Protein AF-A0A7S2GXU6-F1 (afdb_monomer_lite)

Organism: NCBI:txid156173

InterPro domains:
  IPR005502 ADP-ribosylation/Crystallin J1 [PF03747] (105-302)
  IPR036705 ADP-ribosylation/Crystallin J1 superfamily [G3DSA:1.10.4080.10] (95-322)
  IPR036705 ADP-ribosylation/Crystallin J1 superfamily [SSF101478] (98-308)
  IPR050792 ADP-ribosylglycohydrolase-like [PTHR16222] (98-314)

Secondary structure (DSSP, 8-state):
-HHHHHHHHHHHHHHTTS-----S----HHHHHHHHHHHH-SSS-HHHHHHHHHHHHHHHSPPPPHHHHHHHHHHHHH--PPPPPPPPTTS-SS-HHHHHHHHHHHHHHHHHHHHHHTTTTT--HHHHHHHH-TT----SS-S----STTGGGS-TT---HHHHHHHHHHHHHHHTTT---HHHHHHHHHHHHHH--GGGT--S-TT--HHHHHHHTSTTTTTSHHHHHHHHHHHTTT----TTTHHHHGGGGSTTTT-HHHHHHHHHHHHHTT---HHHHHHHHHHHHHHHHHHHT-S--HHHHHHHHHHHHHHHHHHHHH-

pLDDT: mean 87.41, std 15.28, range [26.02, 98.62]

Structure (mmCIF, N/CA/C/O backbone):
data_AF-A0A7S2GXU6-F1
#
_entry.id   AF-A0A7S2GXU6-F1
#
loop_
_atom_site.group_PDB
_atom_site.id
_atom_site.type_symbol
_atom_site.label_atom_id
_atom_site.label_alt_id
_atom_site.label_comp_id
_atom_site.label_asym_id
_atom_site.label_entity_id
_atom_site.label_seq_id
_atom_site.pdbx_PDB_ins_code
_atom_site.Cartn_x
_atom_site.Cartn_y
_atom_site.Cartn_z
_atom_site.occupancy
_atom_site.B_iso_or_equiv
_atom_site.auth_seq_id
_atom_site.auth_comp_id
_atom_site.auth_asym_id
_atom_site.auth_atom_id
_atom_site.pdbx_PDB_model_num
ATOM 1 N N . ARG A 1 1 ? -2.423 -8.823 -23.897 1.00 35.75 1 ARG A N 1
ATOM 2 C CA . ARG A 1 1 ? -1.185 -8.300 -23.258 1.00 35.75 1 ARG A CA 1
ATOM 3 C C . ARG A 1 1 ? -0.533 -7.177 -24.082 1.00 35.75 1 ARG A C 1
ATOM 5 O O . ARG A 1 1 ? -0.135 -6.184 -23.494 1.00 35.75 1 ARG A O 1
ATOM 12 N N . SER A 1 2 ? -0.528 -7.246 -25.417 1.00 33.78 2 SER A N 1
ATOM 13 C CA . SER A 1 2 ? -0.009 -6.195 -26.322 1.00 33.78 2 SER A CA 1
ATOM 14 C C . SER A 1 2 ? -0.857 -4.907 -26.359 1.00 33.78 2 SER A C 1
ATOM 16 O O . SER A 1 2 ? -0.309 -3.812 -26.397 1.00 33.78 2 SER A O 1
ATOM 18 N N . ALA A 1 3 ? -2.188 -5.016 -26.252 1.00 26.02 3 ALA A N 1
ATOM 19 C CA . ALA A 1 3 ? -3.099 -3.861 -26.260 1.00 26.02 3 ALA A CA 1
ATOM 20 C C . ALA A 1 3 ? -3.033 -2.997 -24.981 1.00 26.02 3 ALA A C 1
ATOM 22 O O . ALA A 1 3 ? -3.175 -1.782 -25.047 1.00 26.02 3 ALA A O 1
ATOM 23 N N . ALA A 1 4 ? -2.752 -3.602 -23.820 1.00 33.19 4 ALA A N 1
ATOM 24 C CA . ALA A 1 4 ? -2.585 -2.871 -22.559 1.00 33.19 4 ALA A CA 1
ATOM 25 C C . ALA A 1 4 ? -1.292 -2.034 -22.543 1.00 33.19 4 ALA A C 1
ATOM 27 O O . ALA A 1 4 ? -1.294 -0.916 -22.040 1.00 33.19 4 ALA A O 1
ATOM 28 N N . ARG A 1 5 ? -0.217 -2.543 -23.169 1.00 39.47 5 ARG A N 1
ATOM 29 C CA . ARG A 1 5 ? 1.036 -1.798 -23.385 1.00 39.47 5 ARG A CA 1
ATOM 30 C C . ARG A 1 5 ? 0.843 -0.616 -24.341 1.00 39.47 5 ARG A C 1
ATOM 32 O O . ARG A 1 5 ? 1.393 0.446 -24.092 1.00 39.47 5 ARG A O 1
ATOM 39 N N . LEU A 1 6 ? 0.018 -0.780 -25.379 1.00 35.81 6 LEU A N 1
ATOM 40 C CA . LEU A 1 6 ? -0.356 0.298 -26.304 1.00 35.81 6 LEU A CA 1
ATOM 41 C C . LEU A 1 6 ? -1.230 1.372 -25.642 1.00 35.81 6 LEU A C 1
ATOM 43 O O . LEU A 1 6 ? -1.026 2.546 -25.910 1.00 35.81 6 LEU A O 1
ATOM 47 N N . LEU A 1 7 ? -2.155 1.000 -24.751 1.00 38.12 7 LEU A N 1
ATOM 48 C CA . LEU A 1 7 ? -2.979 1.954 -23.993 1.00 38.12 7 LEU A CA 1
ATOM 49 C C . LEU A 1 7 ? -2.177 2.724 -22.934 1.00 38.12 7 LEU A C 1
ATOM 51 O O . LEU A 1 7 ? -2.421 3.910 -22.731 1.00 38.12 7 LEU A O 1
ATOM 55 N N . PHE A 1 8 ? -1.211 2.070 -22.284 1.00 45.72 8 PHE A N 1
ATOM 56 C CA . PHE A 1 8 ? -0.273 2.728 -21.373 1.00 45.72 8 PHE A CA 1
ATOM 57 C C . PHE A 1 8 ? 0.649 3.692 -22.132 1.00 45.72 8 PHE A C 1
ATOM 59 O O . PHE A 1 8 ? 0.732 4.863 -21.778 1.00 45.72 8 PHE A O 1
ATOM 66 N N . ALA A 1 9 ? 1.231 3.248 -23.253 1.00 43.59 9 ALA A N 1
ATOM 67 C CA . ALA A 1 9 ? 2.003 4.112 -24.143 1.00 43.59 9 ALA A CA 1
ATOM 68 C C . ALA A 1 9 ? 1.163 5.276 -24.701 1.00 43.59 9 ALA A C 1
ATOM 70 O O . ALA A 1 9 ? 1.651 6.396 -24.765 1.00 43.59 9 ALA A O 1
ATOM 71 N N . ALA A 1 10 ? -0.110 5.055 -25.050 1.00 41.75 10 ALA A N 1
ATOM 72 C CA . ALA A 1 10 ? -1.004 6.106 -25.537 1.00 41.75 10 ALA A CA 1
ATOM 73 C C . ALA A 1 10 ? -1.330 7.158 -24.462 1.00 41.75 10 ALA A C 1
ATOM 75 O O . ALA A 1 10 ? -1.369 8.343 -24.785 1.00 41.75 10 ALA A O 1
ATOM 76 N N . ARG A 1 11 ? -1.505 6.754 -23.193 1.00 49.78 11 ARG A N 1
ATOM 77 C CA . ARG A 1 11 ? -1.667 7.693 -22.066 1.00 49.78 11 ARG A CA 1
ATOM 78 C C . ARG A 1 11 ? -0.399 8.506 -21.804 1.00 49.78 11 ARG A C 1
ATOM 80 O O . ARG A 1 11 ? -0.493 9.721 -21.677 1.00 49.78 11 ARG A O 1
ATOM 87 N N . LEU A 1 12 ? 0.771 7.866 -21.819 1.00 48.75 12 LEU A N 1
ATOM 88 C CA . LEU A 1 12 ? 2.059 8.552 -21.650 1.00 48.75 12 LEU A CA 1
ATOM 89 C C . LEU A 1 12 ? 2.346 9.537 -22.800 1.00 48.75 12 LEU A C 1
ATOM 91 O O . LEU A 1 12 ? 2.867 10.627 -22.581 1.00 48.75 12 LEU A O 1
ATOM 95 N N . LEU A 1 13 ? 1.949 9.194 -24.032 1.00 49.09 13 LEU A N 1
ATOM 96 C CA . LEU A 1 13 ? 2.054 10.078 -25.201 1.00 49.09 13 LEU A CA 1
ATOM 97 C C . LEU A 1 13 ? 1.047 11.245 -25.176 1.00 49.09 13 LEU A C 1
ATOM 99 O O . LEU A 1 13 ? 1.316 12.278 -25.792 1.00 49.09 13 LEU A O 1
ATOM 103 N N . GLN A 1 14 ? -0.101 11.093 -24.505 1.00 45.06 14 GLN A N 1
ATOM 104 C CA . GLN A 1 14 ? -1.061 12.182 -24.288 1.00 45.06 14 GLN A CA 1
ATOM 105 C C . GLN A 1 14 ? -0.567 13.162 -23.217 1.00 45.06 14 GLN A C 1
ATOM 107 O O . GLN A 1 14 ? -0.571 14.361 -23.476 1.00 45.06 14 GLN A O 1
ATOM 112 N N . GLN A 1 15 ? -0.051 12.672 -22.085 1.00 47.06 15 GLN A N 1
ATOM 113 C CA . GLN A 1 15 ? 0.522 13.521 -21.028 1.00 47.06 15 GLN A CA 1
ATOM 114 C C . GLN A 1 15 ? 1.735 14.333 -21.522 1.00 47.06 15 GLN A C 1
ATOM 116 O O . GLN A 1 15 ? 1.873 15.511 -21.203 1.00 47.06 15 GLN A O 1
ATOM 121 N N . GLY A 1 16 ? 2.572 13.760 -22.397 1.00 42.47 16 GLY A N 1
ATOM 122 C CA . GLY A 1 16 ? 3.717 14.466 -22.985 1.00 42.47 16 GLY A CA 1
ATOM 123 C C . GLY A 1 16 ? 3.376 15.610 -23.958 1.00 42.47 16 GLY A C 1
ATOM 124 O O . GLY A 1 16 ? 4.256 16.412 -24.265 1.00 42.47 16 GLY A O 1
ATOM 125 N N . HIS A 1 17 ? 2.137 15.714 -24.458 1.00 45.03 17 HIS A N 1
ATOM 126 C CA . HIS A 1 17 ? 1.733 16.804 -25.362 1.00 45.03 17 HIS A CA 1
ATOM 127 C C . HIS A 1 17 ? 1.304 18.086 -24.633 1.00 45.03 17 HIS A C 1
ATOM 129 O O . HIS A 1 17 ? 1.338 19.152 -25.246 1.00 45.03 17 HIS A O 1
ATOM 135 N N . GLU A 1 18 ? 0.924 18.018 -23.353 1.00 44.28 18 GLU A N 1
ATOM 136 C CA . GLU A 1 18 ? 0.398 19.178 -22.612 1.00 44.28 18 GLU A CA 1
ATOM 137 C C . GLU A 1 18 ? 1.503 20.069 -22.001 1.00 44.28 18 GLU A C 1
ATOM 139 O O . GLU A 1 18 ? 1.246 21.212 -21.632 1.00 44.28 18 GLU A O 1
ATOM 144 N N . MET A 1 19 ? 2.760 19.609 -21.987 1.00 46.12 19 MET A N 1
ATOM 145 C CA . MET A 1 19 ? 3.901 20.279 -21.339 1.00 46.12 19 MET A CA 1
ATOM 146 C C . MET A 1 19 ? 4.952 20.764 -22.360 1.00 46.12 19 MET A C 1
ATOM 148 O O . MET A 1 19 ? 6.072 20.253 -22.431 1.00 46.12 19 MET A O 1
ATOM 152 N N . GLY A 1 20 ? 4.601 21.748 -23.196 1.00 37.28 20 GLY A N 1
ATOM 153 C CA . GLY A 1 20 ? 5.463 22.247 -24.281 1.00 37.28 20 GLY A CA 1
ATOM 154 C C . GLY A 1 20 ? 5.874 23.720 -24.165 1.00 37.28 20 GLY A C 1
ATOM 155 O O . GLY A 1 20 ? 5.247 24.576 -24.781 1.00 37.28 20 GLY A O 1
ATOM 156 N N . GLY A 1 21 ? 6.970 24.008 -23.452 1.00 32.91 21 GLY A N 1
ATOM 157 C CA . GLY A 1 21 ? 7.731 25.266 -23.527 1.00 32.91 21 GLY A CA 1
ATOM 158 C C . GLY A 1 21 ? 9.129 25.028 -24.120 1.00 32.91 21 GLY A C 1
ATOM 159 O O . GLY A 1 21 ? 9.809 24.077 -23.751 1.00 32.91 21 GLY A O 1
ATOM 160 N N . SER A 1 22 ? 9.543 25.864 -25.075 1.00 42.84 22 SER A N 1
ATOM 161 C CA . SER A 1 22 ? 10.700 25.676 -25.966 1.00 42.84 22 SER A CA 1
ATOM 162 C C . SER A 1 22 ? 12.086 25.699 -25.292 1.00 42.84 22 SER A C 1
ATOM 164 O O . SER A 1 22 ? 12.432 26.691 -24.652 1.00 42.84 22 SER A O 1
ATOM 166 N N . GLY A 1 23 ? 12.939 24.704 -25.583 1.00 37.12 23 GLY A N 1
ATOM 167 C CA . GLY A 1 23 ? 14.402 24.797 -25.420 1.00 37.12 23 GLY A CA 1
ATOM 168 C C . GLY A 1 23 ? 15.110 23.468 -25.102 1.00 37.12 23 GLY A C 1
ATOM 169 O O . GLY A 1 23 ? 14.783 22.811 -24.124 1.00 37.12 23 GLY A O 1
ATOM 170 N N . SER A 1 24 ? 16.144 23.121 -25.887 1.00 42.59 24 SER A N 1
ATOM 171 C CA . SER A 1 24 ? 16.891 21.836 -25.926 1.00 42.59 24 SER A CA 1
ATOM 172 C C . SER A 1 24 ? 16.130 20.692 -26.619 1.00 42.59 24 SER A C 1
ATOM 174 O O . SER A 1 24 ? 14.907 20.724 -26.674 1.00 42.59 24 SER A O 1
ATOM 176 N N . ARG A 1 25 ? 16.827 19.729 -27.253 1.00 49.84 25 ARG A N 1
ATOM 177 C CA . ARG A 1 25 ? 16.201 18.591 -27.968 1.00 49.84 25 ARG A CA 1
ATOM 178 C C . ARG A 1 25 ? 15.387 17.758 -26.968 1.00 49.84 25 ARG A C 1
ATOM 180 O O . ARG A 1 25 ? 15.913 16.822 -26.376 1.00 49.84 25 ARG A O 1
ATOM 187 N N . GLN A 1 26 ? 14.136 18.158 -26.770 1.00 64.56 26 GLN A N 1
ATOM 188 C CA . GLN A 1 26 ? 13.191 17.579 -25.829 1.00 64.56 26 GLN A CA 1
ATOM 189 C C . GLN A 1 26 ? 13.049 16.092 -26.137 1.00 64.56 26 GLN A C 1
ATOM 191 O O . GLN A 1 26 ? 12.885 15.719 -27.302 1.00 64.56 26 GLN A O 1
ATOM 196 N N . TYR A 1 27 ? 13.146 15.265 -25.098 1.00 84.19 27 TYR A N 1
ATOM 197 C CA . TYR A 1 27 ? 12.880 13.836 -25.171 1.00 84.19 27 TYR A CA 1
ATOM 198 C C . TYR A 1 27 ? 11.430 13.629 -25.621 1.00 84.19 27 TYR A C 1
ATOM 200 O O . TYR A 1 27 ? 10.495 13.714 -24.833 1.00 84.19 27 TYR A O 1
ATOM 208 N N . GLY A 1 28 ? 11.251 13.513 -26.936 1.00 88.44 28 GLY A N 1
ATOM 209 C CA . GLY A 1 28 ? 9.952 13.681 -27.577 1.00 88.44 28 GLY A CA 1
ATOM 210 C C . GLY A 1 28 ? 9.217 12.359 -27.807 1.00 88.44 28 GLY A C 1
ATOM 211 O O . GLY A 1 28 ? 9.820 11.286 -27.714 1.00 88.44 28 GLY A O 1
ATOM 212 N N . PRO A 1 29 ? 7.942 12.408 -28.239 1.00 89.94 29 PRO A N 1
ATOM 213 C CA . PRO A 1 29 ? 7.078 11.235 -28.432 1.00 89.94 29 PRO A CA 1
ATOM 214 C C . PRO A 1 29 ? 7.707 10.071 -29.218 1.00 89.94 29 PRO A C 1
ATOM 216 O O . PRO A 1 29 ? 7.508 8.900 -28.888 1.00 89.94 29 PRO A O 1
ATOM 219 N N . LYS A 1 30 ? 8.510 10.376 -30.249 1.00 91.38 30 LYS A N 1
ATOM 220 C CA . LYS A 1 30 ? 9.218 9.363 -31.054 1.00 91.38 30 LYS A CA 1
ATOM 221 C C . LYS A 1 30 ? 10.328 8.655 -30.274 1.00 91.38 30 LYS A C 1
ATOM 223 O O . LYS A 1 30 ? 10.477 7.446 -30.417 1.00 91.38 30 LYS A O 1
ATOM 228 N N . GLN A 1 31 ? 11.097 9.392 -29.471 1.00 92.75 31 GLN A N 1
ATOM 229 C CA . GLN A 1 31 ? 12.176 8.827 -28.654 1.00 92.75 31 GLN A CA 1
ATOM 230 C C . GLN A 1 31 ? 11.606 7.997 -27.506 1.00 92.75 31 GLN A C 1
ATOM 232 O O . GLN A 1 31 ? 12.067 6.882 -27.297 1.00 92.75 31 GLN A O 1
ATOM 237 N N . ILE A 1 32 ? 10.545 8.488 -26.857 1.00 92.69 32 ILE A N 1
ATOM 238 C CA . ILE A 1 32 ? 9.787 7.740 -25.844 1.00 92.69 32 ILE A CA 1
ATOM 239 C C . ILE A 1 32 ? 9.297 6.413 -26.430 1.00 92.69 32 ILE A C 1
ATOM 241 O O . ILE A 1 32 ? 9.545 5.351 -25.869 1.00 92.69 32 ILE A O 1
ATOM 245 N N . SER A 1 33 ? 8.651 6.453 -27.599 1.00 92.12 33 SER A N 1
ATOM 246 C CA . SER A 1 33 ? 8.131 5.244 -28.252 1.00 92.12 33 SER A CA 1
ATOM 247 C C . SER A 1 33 ? 9.235 4.243 -28.606 1.00 92.12 33 SER A C 1
ATOM 249 O O . SER A 1 33 ? 9.056 3.041 -28.414 1.00 92.12 33 SER A O 1
ATOM 251 N N . ALA A 1 34 ? 10.377 4.725 -29.106 1.00 92.00 34 ALA A N 1
ATOM 252 C CA . ALA A 1 34 ? 11.526 3.880 -29.420 1.00 92.00 34 ALA A CA 1
ATOM 253 C C . ALA A 1 34 ? 12.115 3.233 -28.157 1.00 92.00 34 ALA A C 1
ATOM 255 O O . ALA A 1 34 ? 12.340 2.025 -28.132 1.00 92.00 34 ALA A O 1
ATOM 256 N N . ASP A 1 35 ? 12.302 4.008 -27.090 1.00 94.44 35 ASP A N 1
ATOM 257 C CA . ASP A 1 35 ? 12.850 3.509 -25.830 1.00 94.44 35 ASP A CA 1
ATOM 258 C C . ASP A 1 35 ? 11.916 2.496 -25.161 1.00 94.44 35 ASP A C 1
ATOM 260 O O . ASP A 1 35 ? 12.373 1.444 -24.711 1.00 94.44 35 ASP A O 1
ATOM 264 N N . LEU A 1 36 ? 10.603 2.751 -25.175 1.00 93.12 36 LEU A N 1
ATOM 265 C CA . LEU A 1 36 ? 9.590 1.802 -24.707 1.00 93.12 36 LEU A CA 1
ATOM 266 C C . LEU A 1 36 ? 9.638 0.490 -25.498 1.00 93.12 36 LEU A C 1
ATOM 268 O O . LEU A 1 36 ? 9.520 -0.591 -24.913 1.00 93.12 36 LEU A O 1
ATOM 272 N N . TRP A 1 37 ? 9.827 0.569 -26.819 1.00 90.88 37 TRP A N 1
ATOM 273 C CA . TRP A 1 37 ? 9.976 -0.612 -27.666 1.00 90.88 37 TRP A CA 1
ATOM 274 C C . TRP A 1 37 ? 11.241 -1.400 -27.311 1.00 90.88 37 TRP A C 1
ATOM 276 O O . TRP A 1 37 ? 11.151 -2.603 -27.067 1.00 90.88 37 TRP A O 1
ATOM 286 N N . HIS A 1 38 ? 12.397 -0.736 -27.201 1.00 90.25 38 HIS A N 1
ATOM 287 C CA . HIS A 1 38 ? 13.663 -1.387 -26.845 1.00 90.25 38 HIS A CA 1
ATOM 288 C C . HIS A 1 38 ? 13.596 -2.077 -25.482 1.00 90.25 38 HIS A C 1
ATOM 290 O O . HIS A 1 38 ? 14.045 -3.218 -25.340 1.00 90.25 38 HIS A O 1
ATOM 296 N N . LEU A 1 39 ? 12.997 -1.408 -24.497 1.00 92.50 39 LEU A N 1
ATOM 297 C CA . LEU A 1 39 ? 12.849 -1.917 -23.141 1.00 92.50 39 LEU A CA 1
ATOM 298 C C . LEU A 1 39 ? 11.891 -3.120 -23.083 1.00 92.50 39 LEU A C 1
ATOM 300 O O . LEU A 1 39 ? 12.179 -4.127 -22.425 1.00 92.50 39 LEU A O 1
ATOM 304 N N . GLY A 1 40 ? 10.774 -3.036 -23.815 1.00 89.38 40 GLY A N 1
ATOM 305 C CA . GLY A 1 40 ? 9.724 -4.055 -23.865 1.00 89.38 40 GLY A CA 1
ATOM 306 C C . GLY A 1 40 ? 10.007 -5.255 -24.778 1.00 89.38 40 GLY A C 1
ATOM 307 O O . GLY A 1 40 ? 9.336 -6.282 -24.623 1.00 89.38 40 GLY A O 1
ATOM 308 N N . ASN A 1 41 ? 10.967 -5.148 -25.702 1.00 88.44 41 ASN A N 1
ATOM 309 C CA . ASN A 1 41 ? 11.370 -6.227 -26.603 1.00 88.44 41 ASN A CA 1
ATOM 310 C C . ASN A 1 41 ? 12.250 -7.253 -25.866 1.00 88.44 41 ASN A C 1
ATOM 312 O O . ASN A 1 41 ? 13.274 -6.903 -25.278 1.00 88.44 41 ASN A O 1
ATOM 316 N N . SER A 1 42 ? 11.857 -8.528 -25.874 1.00 82.81 42 SER A N 1
ATOM 317 C CA . SER A 1 42 ? 12.616 -9.620 -25.247 1.00 82.81 42 SER A CA 1
ATOM 318 C C . SER A 1 42 ? 13.918 -9.957 -25.973 1.00 82.81 42 SER A C 1
ATOM 320 O O . SER A 1 42 ? 14.809 -10.515 -25.345 1.00 82.81 42 SER A O 1
ATOM 322 N N . GLU A 1 43 ? 14.032 -9.623 -27.259 1.00 86.00 43 GLU A N 1
ATOM 323 C CA . GLU A 1 43 ? 15.217 -9.918 -28.076 1.00 86.00 43 GLU A CA 1
ATOM 324 C C . GLU A 1 43 ? 16.357 -8.910 -27.864 1.00 86.00 43 GLU A C 1
ATOM 326 O O . GLU A 1 43 ? 17.513 -9.233 -28.125 1.00 86.00 43 GLU A O 1
ATOM 331 N N . SER A 1 44 ? 16.059 -7.705 -27.363 1.00 85.75 44 SER A N 1
ATOM 332 C CA . SER A 1 44 ? 17.084 -6.692 -27.087 1.00 85.75 44 SER A CA 1
ATOM 333 C C . SER A 1 44 ? 18.018 -7.151 -25.952 1.00 85.75 44 SER A C 1
ATOM 335 O O . SER A 1 44 ? 17.520 -7.482 -24.865 1.00 85.75 44 SER A O 1
ATOM 337 N N . PRO A 1 45 ? 19.352 -7.102 -26.127 1.00 87.50 45 PRO A N 1
ATOM 338 C CA . PRO A 1 45 ? 20.310 -7.392 -25.062 1.00 87.50 45 PRO A CA 1
ATOM 339 C C . PRO A 1 45 ? 20.106 -6.502 -23.828 1.00 87.50 45 PRO A C 1
ATOM 341 O O . PRO A 1 45 ? 19.815 -5.313 -23.948 1.00 87.50 45 PRO A O 1
ATOM 344 N N . MET A 1 46 ? 20.321 -7.041 -22.620 1.00 86.62 46 MET A N 1
ATOM 345 C CA . MET A 1 46 ? 20.109 -6.290 -21.368 1.00 86.62 46 MET A CA 1
ATOM 346 C C . MET A 1 46 ? 20.950 -5.004 -21.293 1.00 86.62 46 MET A C 1
ATOM 348 O O . MET A 1 46 ? 20.460 -3.981 -20.825 1.00 86.62 46 MET A O 1
ATOM 352 N N . MET A 1 47 ? 22.188 -5.031 -21.801 1.00 85.31 47 MET A N 1
ATOM 353 C CA . MET A 1 47 ? 23.066 -3.851 -21.820 1.00 85.31 47 MET A CA 1
ATOM 354 C C . MET A 1 47 ? 22.498 -2.707 -22.671 1.00 85.31 47 MET A C 1
ATOM 356 O O . MET A 1 47 ? 22.707 -1.541 -22.346 1.00 85.31 47 MET A O 1
ATOM 360 N N . GLU A 1 48 ? 21.737 -3.024 -23.721 1.00 89.56 48 GLU A N 1
ATOM 361 C CA . GLU A 1 48 ? 21.102 -2.027 -24.589 1.00 89.56 48 GLU A CA 1
ATOM 362 C C . GLU A 1 48 ? 19.836 -1.426 -23.964 1.00 89.56 48 GLU A C 1
ATOM 364 O O . GLU A 1 48 ? 19.382 -0.367 -24.394 1.00 89.56 48 GLU A O 1
ATOM 369 N N . LYS A 1 49 ? 19.278 -2.060 -22.923 1.00 93.44 49 LYS A N 1
ATOM 370 C CA . LYS A 1 49 ? 18.071 -1.587 -22.228 1.00 93.44 49 LYS A CA 1
ATOM 371 C C . LYS A 1 49 ? 18.350 -0.534 -21.165 1.00 93.44 49 LYS A C 1
ATOM 373 O O . LYS A 1 49 ? 17.456 0.253 -20.866 1.00 93.44 49 LYS A O 1
ATOM 378 N N . THR A 1 50 ? 19.563 -0.487 -20.617 1.00 92.88 50 THR A N 1
ATOM 379 C CA . THR A 1 50 ? 19.925 0.425 -19.520 1.00 92.88 50 THR A CA 1
ATOM 380 C C . THR A 1 50 ? 19.733 1.891 -19.899 1.00 92.88 50 THR A C 1
ATOM 382 O O . THR A 1 50 ? 19.125 2.652 -19.157 1.00 92.88 50 THR A O 1
ATOM 385 N N . VAL A 1 51 ? 20.210 2.300 -21.076 1.00 93.25 51 VAL A N 1
ATOM 386 C CA . VAL A 1 51 ? 20.132 3.706 -21.494 1.00 93.25 51 VAL A CA 1
ATOM 387 C C . VAL A 1 51 ? 18.679 4.151 -21.770 1.00 93.25 51 VAL A C 1
ATOM 389 O O . VAL A 1 51 ? 18.286 5.191 -21.240 1.00 93.25 51 VAL A O 1
ATOM 392 N N . PRO A 1 52 ? 17.854 3.403 -22.536 1.00 94.62 52 PRO A N 1
ATOM 393 C CA . PRO A 1 52 ? 16.415 3.658 -22.642 1.00 94.62 52 PRO A CA 1
ATOM 394 C C . PRO A 1 52 ? 15.703 3.719 -21.289 1.00 94.62 52 PRO A C 1
ATOM 396 O O . PRO A 1 52 ? 14.903 4.620 -21.058 1.00 94.62 52 PRO A O 1
ATOM 399 N N . PHE A 1 53 ? 16.017 2.789 -20.385 1.00 95.19 53 PHE A N 1
ATOM 400 C CA . PHE A 1 53 ? 15.425 2.718 -19.053 1.00 95.19 53 PHE A CA 1
ATOM 401 C C . PHE A 1 53 ? 15.675 3.988 -18.236 1.00 95.19 53 PHE A C 1
ATOM 403 O O . PHE A 1 53 ? 14.719 4.582 -17.746 1.00 95.19 53 PHE A O 1
ATOM 410 N N . GLU A 1 54 ? 16.922 4.453 -18.148 1.00 92.94 54 GLU A N 1
ATOM 411 C CA . GLU A 1 54 ? 17.232 5.670 -17.387 1.00 92.94 54 GLU A CA 1
ATOM 412 C C . GLU A 1 54 ? 16.631 6.932 -18.020 1.00 92.94 54 GLU A C 1
ATOM 414 O O . GLU A 1 54 ? 16.186 7.826 -17.303 1.00 92.94 54 GLU A O 1
ATOM 419 N N . ARG A 1 55 ? 16.543 7.006 -19.358 1.00 93.50 55 ARG A N 1
ATOM 420 C CA . ARG A 1 55 ? 15.859 8.126 -20.029 1.00 93.50 55 ARG A CA 1
ATOM 421 C C . ARG A 1 55 ? 14.364 8.154 -19.734 1.00 93.50 55 ARG A C 1
ATOM 423 O O . ARG A 1 55 ? 13.835 9.219 -19.434 1.00 93.50 55 ARG A O 1
ATOM 430 N N . LEU A 1 56 ? 13.698 7.001 -19.810 1.00 93.25 56 LEU A N 1
ATOM 431 C CA . LEU A 1 56 ? 12.270 6.888 -19.511 1.00 93.25 56 LEU A CA 1
ATOM 432 C C . LEU A 1 56 ? 11.990 7.241 -18.047 1.00 93.25 56 LEU A C 1
ATOM 434 O O . LEU A 1 56 ? 11.077 8.017 -17.786 1.00 93.25 56 LEU A O 1
ATOM 438 N N . ARG A 1 57 ? 12.813 6.758 -17.110 1.00 91.44 57 ARG A N 1
ATOM 439 C CA . ARG A 1 57 ? 12.707 7.113 -15.685 1.00 91.44 57 ARG A CA 1
ATOM 440 C C . ARG A 1 57 ? 12.886 8.600 -15.444 1.00 91.44 57 ARG A C 1
ATOM 442 O O . ARG A 1 57 ? 12.059 9.208 -14.785 1.00 91.44 57 ARG A O 1
ATOM 449 N N . ALA A 1 58 ? 13.928 9.203 -16.014 1.00 89.25 58 ALA A N 1
ATOM 450 C CA . ALA A 1 58 ? 14.160 10.639 -15.880 1.00 89.25 58 ALA A CA 1
ATOM 451 C C . ALA A 1 58 ? 13.035 11.485 -16.501 1.00 89.25 58 ALA A C 1
ATOM 453 O O . ALA A 1 58 ? 12.850 12.637 -16.116 1.00 89.25 58 ALA A O 1
ATOM 454 N N . HIS A 1 59 ? 12.309 10.933 -17.477 1.00 89.19 59 HIS A N 1
ATOM 455 C CA . HIS A 1 59 ? 11.185 11.604 -18.114 1.00 89.19 59 HIS A CA 1
ATOM 456 C C . HIS A 1 59 ? 9.879 11.481 -17.322 1.00 89.19 59 HIS A C 1
ATOM 458 O O . HIS A 1 59 ? 9.177 12.478 -17.189 1.00 89.19 59 HIS A O 1
ATOM 464 N N . PHE A 1 60 ? 9.547 10.286 -16.825 1.00 87.56 60 PHE A N 1
ATOM 465 C CA . PHE A 1 60 ? 8.267 10.028 -16.156 1.00 87.56 60 PHE A CA 1
ATOM 466 C C . PHE A 1 60 ? 8.306 10.243 -14.645 1.00 87.56 60 PHE A C 1
ATOM 468 O O . PHE A 1 60 ? 7.287 10.596 -14.065 1.00 87.56 60 PHE A O 1
ATOM 475 N N . CYS A 1 61 ? 9.460 10.063 -14.007 1.00 89.12 61 CYS A N 1
ATOM 476 C CA . CYS A 1 61 ? 9.592 10.209 -12.567 1.00 89.12 61 CYS A CA 1
ATOM 477 C C . CYS A 1 61 ? 10.221 11.565 -12.241 1.00 89.12 61 CYS A C 1
ATOM 479 O O . CYS A 1 61 ? 11.442 11.751 -12.319 1.00 89.12 61 CYS A O 1
ATOM 481 N N . ARG A 1 62 ? 9.386 12.532 -11.860 1.00 86.19 62 ARG A N 1
ATOM 482 C CA . ARG A 1 62 ? 9.859 13.854 -11.451 1.00 86.19 62 ARG A CA 1
ATOM 483 C C . ARG A 1 62 ? 10.504 13.777 -10.069 1.00 86.19 62 ARG A C 1
ATOM 485 O O . ARG A 1 62 ? 9.914 13.296 -9.113 1.00 86.19 62 ARG A O 1
ATOM 492 N N . GLN A 1 63 ? 11.704 14.338 -9.940 1.00 86.56 63 GLN A N 1
ATOM 493 C CA . GLN A 1 63 ? 12.336 14.536 -8.638 1.00 86.56 63 GLN A CA 1
ATOM 494 C C . GLN A 1 63 ? 12.026 15.924 -8.095 1.00 86.56 63 GLN A C 1
ATOM 496 O O . GLN A 1 63 ? 12.339 16.930 -8.732 1.00 86.56 63 GLN A O 1
ATOM 501 N N . LEU A 1 64 ? 11.470 15.972 -6.887 1.00 89.62 64 LEU A N 1
ATOM 502 C CA . LEU A 1 64 ? 11.323 17.221 -6.151 1.00 89.62 64 LEU A CA 1
ATOM 503 C C . LEU A 1 64 ? 12.690 17.800 -5.768 1.00 89.62 64 LEU A C 1
ATOM 505 O O . LEU A 1 64 ? 13.579 17.097 -5.272 1.00 89.62 64 LEU A O 1
ATOM 509 N N . THR A 1 65 ? 12.823 19.110 -5.926 1.00 93.31 65 THR A N 1
ATOM 510 C CA . THR A 1 65 ? 13.924 19.900 -5.375 1.00 93.31 65 THR A CA 1
ATOM 511 C C . THR A 1 65 ? 13.892 19.894 -3.844 1.00 93.31 65 THR A C 1
ATOM 513 O O . THR A 1 65 ? 12.874 19.607 -3.213 1.00 93.31 65 THR A O 1
ATOM 516 N N . VAL A 1 66 ? 15.012 20.254 -3.210 1.00 94.25 66 VAL A N 1
ATOM 517 C CA . VAL A 1 66 ? 15.090 20.365 -1.740 1.00 94.25 66 VAL A CA 1
ATOM 518 C C . VAL A 1 66 ? 14.049 21.350 -1.193 1.00 94.25 66 VAL A C 1
ATOM 520 O O . VAL A 1 66 ? 13.411 21.055 -0.187 1.00 94.25 66 VAL A O 1
ATOM 523 N N . ALA A 1 67 ? 13.840 22.480 -1.875 1.00 95.81 67 ALA A N 1
ATOM 524 C CA . ALA A 1 67 ? 12.862 23.488 -1.472 1.00 95.81 67 ALA A CA 1
ATOM 525 C C . ALA A 1 67 ? 11.419 22.968 -1.564 1.00 95.81 67 ALA A C 1
ATOM 527 O O . ALA A 1 67 ? 10.636 23.182 -0.643 1.00 95.81 67 ALA A O 1
ATOM 528 N N . GLU A 1 68 ? 11.075 22.240 -2.632 1.00 94.81 68 GLU A N 1
ATOM 529 C CA . GLU A 1 68 ? 9.752 21.615 -2.774 1.00 94.81 68 GLU A CA 1
ATOM 530 C C . GLU A 1 68 ? 9.509 20.569 -1.681 1.00 94.81 68 GLU A C 1
ATOM 532 O O . GLU A 1 68 ? 8.450 20.577 -1.060 1.00 94.81 68 GLU A O 1
ATOM 537 N N . LYS A 1 69 ? 10.508 19.730 -1.369 1.00 92.94 69 LYS A N 1
ATOM 538 C CA . LYS A 1 69 ? 10.416 18.761 -0.262 1.00 92.94 69 LYS A CA 1
ATOM 539 C C . LYS A 1 69 ? 10.193 19.449 1.086 1.00 92.94 69 LYS A C 1
ATOM 541 O O . LYS A 1 69 ? 9.352 19.012 1.863 1.00 92.94 69 LYS A O 1
ATOM 546 N N . GLN A 1 70 ? 10.923 20.528 1.367 1.00 94.38 70 GLN A N 1
ATOM 547 C CA . GLN A 1 70 ? 10.761 21.299 2.605 1.00 94.38 70 GLN A CA 1
ATOM 548 C C . GLN A 1 70 ? 9.379 21.953 2.699 1.00 94.38 70 GLN A C 1
ATOM 550 O O . GLN A 1 70 ? 8.755 21.909 3.757 1.00 94.38 70 GLN A O 1
ATOM 555 N N . ALA A 1 71 ? 8.890 22.527 1.597 1.00 94.44 71 ALA A N 1
ATOM 556 C CA . ALA A 1 71 ? 7.557 23.115 1.535 1.00 94.44 71 ALA A CA 1
ATOM 557 C C . ALA A 1 71 ? 6.463 22.060 1.750 1.00 94.44 71 ALA A C 1
ATOM 559 O O . ALA A 1 71 ? 5.509 22.316 2.481 1.00 94.44 71 ALA A O 1
ATOM 560 N N . LEU A 1 72 ? 6.628 20.867 1.171 1.00 93.06 72 LEU A N 1
ATOM 561 C CA . LEU A 1 72 ? 5.705 19.755 1.363 1.00 93.06 72 LEU A CA 1
ATOM 562 C C . LEU A 1 72 ? 5.657 19.296 2.822 1.00 93.06 72 LEU A C 1
ATOM 564 O O . LEU A 1 72 ? 4.571 19.195 3.385 1.00 93.06 72 LEU A O 1
ATOM 568 N N . VAL A 1 73 ? 6.814 19.063 3.450 1.00 91.50 73 VAL A N 1
ATOM 569 C CA . VAL A 1 73 ? 6.875 18.680 4.871 1.00 91.50 73 VAL A CA 1
ATOM 570 C C . VAL A 1 73 ? 6.184 19.734 5.734 1.00 91.50 73 VAL A C 1
ATOM 572 O O . VAL A 1 73 ? 5.330 19.390 6.542 1.00 91.50 73 VAL A O 1
ATOM 575 N N . ALA A 1 74 ? 6.459 21.020 5.498 1.00 92.44 74 ALA A N 1
ATOM 576 C CA . ALA A 1 74 ? 5.800 22.101 6.224 1.00 92.44 74 ALA A CA 1
ATOM 577 C C . ALA A 1 74 ? 4.274 22.130 6.003 1.00 92.44 74 ALA A C 1
ATOM 579 O O . ALA A 1 74 ? 3.527 22.431 6.932 1.00 92.44 74 ALA A O 1
ATOM 580 N N . ALA A 1 75 ? 3.795 21.814 4.795 1.00 91.69 75 ALA A N 1
ATOM 581 C CA . ALA A 1 75 ? 2.366 21.733 4.496 1.00 91.69 75 ALA A CA 1
ATOM 582 C C . ALA A 1 75 ? 1.691 20.543 5.203 1.00 91.69 75 ALA A C 1
ATOM 584 O O . ALA A 1 75 ? 0.597 20.690 5.753 1.00 91.69 75 ALA A O 1
ATOM 585 N N . VAL A 1 76 ? 2.356 19.384 5.244 1.00 87.75 76 VAL A N 1
ATOM 586 C CA . VAL A 1 76 ? 1.890 18.210 5.995 1.00 87.75 76 VAL A CA 1
ATOM 587 C C . VAL A 1 76 ? 1.868 18.511 7.495 1.00 87.75 76 VAL A C 1
ATOM 589 O O . VAL A 1 76 ? 0.844 18.285 8.131 1.00 87.75 76 VAL A O 1
ATOM 592 N N . ASP A 1 77 ? 2.922 19.116 8.045 1.00 87.56 77 ASP A N 1
ATOM 593 C CA . ASP A 1 77 ? 2.997 19.509 9.461 1.00 87.56 77 ASP A CA 1
ATOM 594 C C . ASP A 1 77 ? 1.939 20.558 9.842 1.00 87.56 77 ASP A C 1
ATOM 596 O O . ASP A 1 77 ? 1.450 20.592 10.973 1.00 87.56 77 ASP A O 1
ATOM 600 N N . ALA A 1 78 ? 1.555 21.421 8.896 1.00 88.81 78 ALA A N 1
ATOM 601 C CA . ALA A 1 78 ? 0.475 22.386 9.081 1.00 88.81 78 ALA A CA 1
ATOM 602 C C . ALA A 1 78 ? -0.923 21.741 9.038 1.00 88.81 78 ALA A C 1
ATOM 604 O O . ALA A 1 78 ? -1.898 22.371 9.467 1.00 88.81 78 ALA A O 1
ATOM 605 N N . THR A 1 79 ? -1.039 20.505 8.541 1.00 85.19 79 THR A N 1
ATOM 606 C CA . THR A 1 79 ? -2.308 19.778 8.496 1.00 85.19 79 THR A CA 1
ATOM 607 C C . THR A 1 79 ? -2.726 19.407 9.911 1.00 85.19 79 THR A C 1
ATOM 609 O O . THR A 1 79 ? -2.073 18.634 10.609 1.00 85.19 79 THR A O 1
ATOM 612 N N . ARG A 1 80 ? -3.848 19.974 10.358 1.00 74.75 80 ARG A N 1
ATOM 613 C CA . ARG A 1 80 ? -4.392 19.692 11.685 1.00 74.75 80 ARG A CA 1
ATOM 614 C C . ARG A 1 80 ? -5.322 18.494 11.617 1.00 74.75 80 ARG A C 1
ATOM 616 O O . ARG A 1 80 ? -6.431 18.608 11.103 1.00 74.75 80 ARG A O 1
ATOM 623 N N . TYR A 1 81 ? -4.891 17.387 12.204 1.00 77.81 81 TYR A N 1
ATOM 624 C CA . TYR A 1 81 ? -5.796 16.318 12.603 1.00 77.81 81 TYR A CA 1
ATOM 625 C C . TYR A 1 81 ? -6.240 16.547 14.042 1.00 77.81 81 TYR A C 1
ATOM 627 O O . TYR A 1 81 ? -5.467 17.002 14.889 1.00 77.81 81 TYR A O 1
ATOM 635 N N . GLU A 1 82 ? -7.507 16.260 14.314 1.00 79.00 82 GLU A N 1
ATOM 636 C CA . GLU A 1 82 ? -7.998 16.238 15.683 1.00 79.00 82 GLU A CA 1
ATOM 637 C C . GLU A 1 82 ? -7.286 15.115 16.439 1.00 79.00 82 GLU A C 1
ATOM 639 O O . GLU A 1 82 ? -7.232 13.976 15.970 1.00 79.00 82 GLU A O 1
ATOM 644 N N . LEU A 1 83 ? -6.710 15.441 17.597 1.00 81.31 83 LEU A N 1
ATOM 645 C CA . LEU A 1 83 ? -6.075 14.435 18.437 1.00 81.31 83 LEU A CA 1
ATOM 646 C C . LEU A 1 83 ? -7.141 13.467 18.939 1.00 81.31 83 LEU A C 1
ATOM 648 O O . LEU A 1 83 ? -8.122 13.874 19.563 1.00 81.31 83 LEU A O 1
ATOM 652 N N . TRP A 1 84 ? -6.935 12.183 18.669 1.00 84.81 84 TRP A N 1
ATOM 653 C CA . TRP A 1 84 ? -7.808 11.142 19.186 1.00 84.81 84 TRP A CA 1
ATOM 654 C C . TRP A 1 84 ? -7.654 11.030 20.703 1.00 84.81 84 TRP A C 1
ATOM 656 O O . TRP A 1 84 ? -6.565 11.285 21.235 1.00 84.81 84 TRP A O 1
ATOM 666 N N . PRO A 1 85 ? -8.725 10.651 21.420 1.00 84.12 85 PRO A N 1
ATOM 667 C CA . PRO A 1 85 ? -8.605 10.350 22.835 1.00 84.12 85 PRO A CA 1
ATOM 668 C C . PRO A 1 85 ? -7.559 9.244 23.048 1.00 84.12 85 PRO A C 1
ATOM 670 O O . PRO A 1 85 ? -7.403 8.366 22.193 1.00 84.12 85 PRO A O 1
ATOM 673 N N . PRO A 1 86 ? -6.836 9.263 24.181 1.00 85.00 86 PRO A N 1
ATOM 674 C CA . PRO A 1 86 ? -5.916 8.183 24.498 1.00 85.00 86 PRO A CA 1
ATOM 675 C C . PRO A 1 86 ? -6.676 6.848 24.602 1.00 85.00 86 PRO A C 1
ATOM 677 O O . PRO A 1 86 ? -7.865 6.847 24.942 1.00 85.00 86 PRO A O 1
ATOM 680 N N . PRO A 1 87 ? -6.001 5.708 24.366 1.00 89.25 87 PRO A N 1
ATOM 681 C CA . PRO A 1 87 ? -6.599 4.394 24.574 1.00 89.25 87 PRO A CA 1
ATOM 682 C C . PRO A 1 87 ? -7.159 4.246 26.001 1.00 89.25 87 PRO A C 1
ATOM 684 O O . PRO A 1 87 ? -6.603 4.830 26.939 1.00 89.25 87 PRO A O 1
ATOM 687 N N . PRO A 1 88 ? -8.234 3.459 26.202 1.00 92.75 88 PRO A N 1
ATOM 688 C CA . PRO A 1 88 ? -8.809 3.265 27.527 1.00 92.75 88 PRO A CA 1
ATOM 689 C C . PRO A 1 88 ? -7.801 2.614 28.495 1.00 92.75 88 PRO A C 1
ATOM 691 O O . PRO A 1 88 ? -6.888 1.905 28.060 1.00 92.75 88 PRO A O 1
ATOM 694 N N . PRO A 1 89 ? -7.954 2.803 29.820 1.00 92.00 89 PRO A N 1
ATOM 695 C CA . PRO A 1 89 ? -7.104 2.137 30.802 1.00 92.00 89 PRO A CA 1
ATOM 696 C C . PRO A 1 89 ? -7.058 0.618 30.582 1.00 92.00 89 PRO A C 1
ATOM 698 O O . PRO A 1 89 ? -8.095 -0.024 30.427 1.00 92.00 89 PRO A O 1
ATOM 701 N N . GLY A 1 90 ? -5.854 0.041 30.561 1.00 91.00 90 GLY A N 1
ATOM 702 C CA . GLY A 1 90 ? -5.651 -1.392 30.309 1.00 91.00 90 GLY A CA 1
ATOM 703 C C . GLY A 1 90 ? -5.721 -1.816 28.835 1.00 91.00 90 GLY A C 1
ATOM 704 O O . GLY A 1 90 ? -5.600 -3.005 28.551 1.00 91.00 90 GLY A O 1
ATOM 705 N N . ALA A 1 91 ? -5.874 -0.878 27.892 1.00 93.25 91 ALA A N 1
ATOM 706 C CA . ALA A 1 91 ? -5.808 -1.159 26.455 1.00 93.25 91 ALA A CA 1
ATOM 707 C C . ALA A 1 91 ? -4.457 -1.743 26.016 1.00 93.25 91 ALA A C 1
ATOM 709 O O . ALA A 1 91 ? -4.404 -2.553 25.092 1.00 93.25 91 ALA A O 1
ATOM 710 N N . THR A 1 92 ? -3.372 -1.312 26.660 1.00 93.69 92 THR A N 1
ATOM 711 C CA . THR A 1 92 ? -2.001 -1.694 26.323 1.00 93.69 92 THR A CA 1
ATOM 712 C C . THR A 1 92 ? -1.100 -1.677 27.552 1.00 93.69 92 THR A C 1
ATOM 714 O O . THR A 1 92 ? -1.309 -0.882 28.470 1.00 93.69 92 THR A O 1
ATOM 717 N N . SER A 1 93 ? -0.104 -2.562 27.567 1.00 93.25 93 SER A N 1
ATOM 718 C CA . SER A 1 93 ? 0.995 -2.574 28.545 1.00 93.25 93 SER A CA 1
ATOM 719 C C . SER A 1 93 ? 2.149 -1.634 28.162 1.00 93.25 93 SER A C 1
ATOM 721 O O . SER A 1 93 ? 3.087 -1.455 28.939 1.00 93.25 93 SER A O 1
ATOM 723 N N . LEU A 1 94 ? 2.106 -1.062 26.958 1.00 92.50 94 LEU A N 1
ATOM 724 C CA . LEU A 1 94 ? 3.176 -0.255 26.385 1.00 92.50 94 LEU A CA 1
ATOM 725 C C . LEU A 1 94 ? 3.093 1.198 26.842 1.00 92.50 94 LEU A C 1
ATOM 727 O O . LEU A 1 94 ? 2.009 1.754 27.029 1.00 92.50 94 LEU A O 1
ATOM 731 N N . SER A 1 95 ? 4.250 1.851 26.932 1.00 92.44 95 SER A N 1
ATOM 732 C CA . SER A 1 95 ? 4.291 3.307 27.041 1.00 92.44 95 SER A CA 1
ATOM 733 C C . SER A 1 95 ? 3.809 3.971 25.744 1.00 92.44 95 SER A C 1
ATOM 735 O O . SER A 1 95 ? 3.821 3.371 24.666 1.00 92.44 95 SER A O 1
ATOM 737 N N . ILE A 1 96 ? 3.430 5.249 25.825 1.00 89.88 96 ILE A N 1
ATOM 738 C CA . ILE A 1 96 ? 3.055 6.043 24.643 1.00 89.88 96 ILE A CA 1
ATOM 739 C C . ILE A 1 96 ? 4.198 6.115 23.620 1.00 89.88 96 ILE A C 1
ATOM 741 O O . ILE A 1 96 ? 3.943 6.025 22.418 1.00 89.88 96 ILE A O 1
ATOM 745 N N . ASP A 1 97 ? 5.450 6.206 24.074 1.00 93.50 97 ASP A N 1
ATOM 746 C CA . ASP A 1 97 ? 6.615 6.215 23.183 1.00 93.50 97 ASP A CA 1
ATOM 747 C C . ASP A 1 97 ? 6.765 4.879 22.446 1.00 93.50 97 ASP A C 1
ATOM 749 O O . ASP A 1 97 ? 6.993 4.866 21.239 1.00 93.50 97 ASP A O 1
ATOM 753 N N . GLN A 1 98 ? 6.560 3.753 23.138 1.00 94.50 98 GLN A N 1
ATOM 754 C CA . GLN A 1 98 ? 6.601 2.420 22.530 1.00 94.50 98 GLN A CA 1
ATOM 755 C C . GLN A 1 98 ? 5.457 2.200 21.532 1.00 94.50 98 GLN A C 1
ATOM 757 O O . GLN A 1 98 ? 5.679 1.620 20.470 1.00 94.50 98 GLN A O 1
ATOM 762 N N . LEU A 1 99 ? 4.241 2.666 21.837 1.00 93.06 99 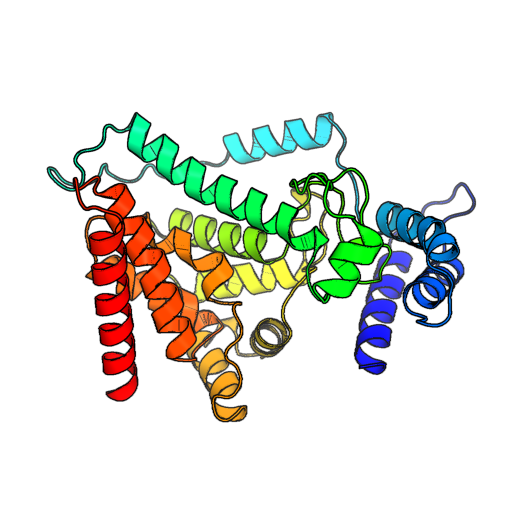LEU A N 1
ATOM 763 C CA . LEU A 1 99 ? 3.123 2.643 20.885 1.00 93.06 99 LEU A CA 1
ATOM 764 C C . LEU A 1 99 ? 3.446 3.463 19.639 1.00 93.06 99 LEU A C 1
ATOM 766 O O . LEU A 1 99 ? 3.271 2.987 18.520 1.00 93.06 99 LEU A O 1
ATOM 770 N N . THR A 1 100 ? 3.943 4.684 19.841 1.00 93.38 100 THR A N 1
ATOM 771 C CA . THR A 1 100 ? 4.309 5.595 18.753 1.00 93.38 100 THR A CA 1
ATOM 772 C C . THR A 1 100 ? 5.382 4.977 17.864 1.00 93.38 100 THR A C 1
ATOM 774 O O . THR A 1 100 ? 5.257 5.009 16.641 1.00 93.38 100 THR A O 1
ATOM 777 N N . ASP A 1 101 ? 6.407 4.377 18.467 1.00 96.38 101 ASP A N 1
ATOM 778 C CA . ASP A 1 101 ? 7.478 3.684 17.754 1.00 96.38 101 ASP A CA 1
ATOM 779 C C . ASP A 1 101 ? 6.950 2.497 16.934 1.00 96.38 101 ASP A C 1
ATOM 781 O O . ASP A 1 101 ? 7.258 2.388 15.749 1.00 96.38 101 ASP A O 1
ATOM 785 N N . ARG A 1 102 ? 6.056 1.670 17.494 1.00 95.88 102 ARG A N 1
ATOM 786 C CA . ARG A 1 102 ? 5.443 0.541 16.765 1.00 95.88 102 ARG A CA 1
ATOM 787 C C . ARG A 1 102 ? 4.549 0.983 15.611 1.00 95.88 102 ARG A C 1
ATOM 789 O O . ARG A 1 102 ? 4.607 0.382 14.543 1.00 95.88 102 ARG A O 1
ATOM 796 N N . ILE A 1 103 ? 3.747 2.031 15.795 1.00 96.19 103 ILE A N 1
ATOM 797 C CA . ILE A 1 103 ? 2.885 2.569 14.729 1.00 96.19 103 ILE A CA 1
ATOM 798 C C . ILE A 1 103 ? 3.741 3.168 13.607 1.00 96.19 103 ILE A C 1
ATOM 800 O O . ILE A 1 103 ? 3.474 2.922 12.431 1.00 96.19 103 ILE A O 1
ATOM 804 N N . ARG A 1 104 ? 4.814 3.895 13.947 1.00 97.19 104 ARG A N 1
ATOM 805 C CA . ARG A 1 104 ? 5.802 4.354 12.959 1.00 97.19 104 ARG A CA 1
ATOM 806 C C . ARG A 1 104 ? 6.455 3.172 12.250 1.00 97.19 104 ARG A C 1
ATOM 808 O O . ARG A 1 104 ? 6.544 3.184 11.029 1.00 97.19 104 ARG A O 1
ATOM 815 N N . GLY A 1 105 ? 6.852 2.145 12.997 1.00 97.75 105 GLY A N 1
ATOM 816 C CA . GLY A 1 105 ? 7.420 0.911 12.464 1.00 97.75 105 GLY A CA 1
ATOM 817 C C . GLY A 1 105 ? 6.493 0.205 11.475 1.00 97.75 105 GLY A C 1
ATOM 818 O O . GLY A 1 105 ? 6.971 -0.271 10.454 1.00 97.75 105 GLY A O 1
ATOM 819 N N . LEU A 1 106 ? 5.178 0.199 11.715 1.00 97.56 106 LEU A N 1
ATOM 820 C CA . LEU A 1 106 ? 4.188 -0.303 10.760 1.00 97.56 106 LEU A CA 1
ATOM 821 C C . LEU A 1 106 ? 4.192 0.518 9.464 1.00 97.56 106 LEU A C 1
ATOM 823 O O . LEU A 1 106 ? 4.373 -0.046 8.393 1.00 97.56 106 LEU A O 1
ATOM 827 N N . VAL A 1 107 ? 4.031 1.842 9.556 1.00 98.00 107 VAL A N 1
ATOM 828 C CA . VAL A 1 107 ? 3.922 2.713 8.371 1.00 98.00 107 VAL A CA 1
ATOM 829 C C . VAL A 1 107 ? 5.218 2.712 7.556 1.00 98.00 107 VAL A C 1
ATOM 831 O O . VAL A 1 107 ? 5.199 2.441 6.357 1.00 98.00 107 VAL A O 1
ATOM 834 N N . PHE A 1 108 ? 6.359 2.967 8.201 1.00 97.56 108 PHE A N 1
ATOM 835 C CA . PHE A 1 108 ? 7.654 2.972 7.523 1.00 97.56 108 PHE A CA 1
ATOM 836 C C . PHE A 1 108 ? 8.078 1.567 7.102 1.00 97.56 108 PHE A C 1
ATOM 838 O O . PHE A 1 108 ? 8.627 1.407 6.021 1.00 97.56 108 PHE A O 1
ATOM 845 N N . GLY A 1 109 ? 7.818 0.540 7.912 1.00 97.38 109 GLY A N 1
ATOM 846 C CA . GLY A 1 109 ? 8.143 -0.845 7.574 1.00 97.38 109 GLY A CA 1
ATOM 847 C C . GLY A 1 109 ? 7.400 -1.327 6.331 1.00 97.38 109 GLY A C 1
ATOM 848 O O . GLY A 1 109 ? 8.027 -1.928 5.460 1.00 97.38 109 GLY A O 1
ATOM 849 N N . SER A 1 110 ? 6.109 -0.998 6.205 1.00 97.00 110 SER A N 1
ATOM 850 C CA . SER A 1 110 ? 5.332 -1.245 4.986 1.00 97.00 110 SER A CA 1
ATOM 851 C C . SER A 1 110 ? 5.957 -0.555 3.772 1.00 97.00 110 SER A C 1
ATOM 853 O O . SER A 1 110 ? 6.244 -1.230 2.788 1.00 97.00 110 SER A O 1
ATOM 855 N N . ALA A 1 111 ? 6.269 0.742 3.871 1.00 97.56 111 ALA A N 1
ATOM 856 C CA . ALA A 1 111 ? 6.859 1.502 2.766 1.00 97.56 111 ALA A CA 1
ATOM 857 C C . ALA A 1 111 ? 8.260 1.015 2.358 1.00 97.56 111 ALA A C 1
ATOM 859 O O . ALA A 1 111 ? 8.583 0.910 1.177 1.00 97.56 111 ALA A O 1
ATOM 860 N N . LEU A 1 112 ? 9.104 0.678 3.336 1.00 97.44 112 LEU A N 1
ATOM 861 C CA . LEU A 1 112 ? 10.445 0.143 3.093 1.00 97.44 112 LEU A CA 1
ATOM 862 C C . LEU A 1 112 ? 10.383 -1.249 2.455 1.00 97.44 112 LEU A C 1
ATOM 864 O O . LEU A 1 112 ? 11.202 -1.559 1.587 1.00 97.44 112 LEU A O 1
ATOM 868 N N . GLY A 1 113 ? 9.435 -2.085 2.887 1.00 96.44 113 GLY A N 1
ATOM 869 C CA . GLY A 1 113 ? 9.192 -3.408 2.320 1.00 96.44 113 GLY A CA 1
ATOM 870 C C . GLY A 1 113 ? 8.728 -3.332 0.868 1.00 96.44 113 GLY A C 1
ATOM 871 O O . GLY A 1 113 ? 9.307 -4.007 0.021 1.00 96.44 113 GLY A O 1
ATOM 872 N N . ASP A 1 114 ? 7.758 -2.464 0.587 1.00 97.69 114 ASP A N 1
ATOM 873 C CA . ASP A 1 114 ? 7.254 -2.154 -0.754 1.00 97.69 114 ASP A CA 1
ATOM 874 C C . ASP A 1 114 ? 8.387 -1.681 -1.688 1.00 97.69 114 ASP A C 1
ATOM 876 O O . ASP A 1 114 ? 8.732 -2.359 -2.662 1.00 97.69 114 ASP A O 1
ATOM 880 N N . ALA A 1 115 ? 9.094 -0.613 -1.303 1.00 96.62 115 ALA A N 1
ATOM 881 C CA . ALA A 1 115 ? 10.213 -0.066 -2.074 1.00 96.62 115 ALA A CA 1
ATOM 882 C C . ALA A 1 115 ? 11.333 -1.095 -2.328 1.00 96.62 115 ALA A C 1
ATOM 884 O O . ALA A 1 115 ? 11.927 -1.148 -3.408 1.00 96.62 115 ALA A O 1
ATOM 885 N N . THR A 1 116 ? 11.624 -1.956 -1.346 1.00 96.19 116 THR A N 1
ATOM 886 C CA . THR A 1 116 ? 12.609 -3.039 -1.509 1.00 96.19 116 THR A CA 1
ATOM 887 C C . THR A 1 116 ? 12.087 -4.140 -2.441 1.00 96.19 116 THR A C 1
ATOM 889 O O . THR A 1 116 ? 12.834 -4.662 -3.276 1.00 96.19 116 THR A O 1
ATOM 892 N N . GLY A 1 117 ? 10.807 -4.498 -2.318 1.00 95.56 117 GLY A N 1
ATOM 893 C CA . GLY A 1 117 ? 10.139 -5.555 -3.078 1.00 95.56 117 GLY A CA 1
ATOM 894 C C . GLY A 1 117 ? 10.049 -5.266 -4.576 1.00 95.56 117 GLY A C 1
ATOM 895 O O . GLY A 1 117 ? 10.209 -6.190 -5.385 1.00 95.56 117 GLY A O 1
ATOM 896 N N . LEU A 1 118 ? 9.932 -3.988 -4.957 1.00 95.38 118 LEU A N 1
ATOM 897 C CA . LEU A 1 118 ? 9.918 -3.532 -6.351 1.00 95.38 118 LEU A CA 1
ATOM 898 C C . LEU A 1 118 ? 11.107 -4.075 -7.165 1.00 95.38 118 LEU A C 1
ATOM 900 O O . LEU A 1 118 ? 10.987 -4.385 -8.356 1.00 95.38 118 LEU A O 1
ATOM 904 N N . ALA A 1 119 ? 12.263 -4.279 -6.522 1.00 95.12 119 ALA A N 1
ATOM 905 C CA . ALA A 1 119 ? 13.438 -4.843 -7.176 1.00 95.12 119 ALA A CA 1
ATOM 906 C C . ALA A 1 119 ? 13.182 -6.224 -7.791 1.00 95.12 119 ALA A C 1
ATOM 908 O O . ALA A 1 119 ? 13.735 -6.533 -8.845 1.00 95.12 119 ALA A O 1
ATOM 909 N N . THR A 1 120 ? 12.278 -7.027 -7.227 1.00 95.25 120 THR A N 1
ATOM 910 C CA . THR A 1 120 ? 12.079 -8.436 -7.614 1.00 95.25 120 THR A CA 1
ATOM 911 C C . THR A 1 120 ? 10.684 -8.763 -8.150 1.00 95.25 120 THR A C 1
ATOM 913 O O . THR A 1 120 ? 10.491 -9.836 -8.719 1.00 95.25 120 THR A O 1
ATOM 916 N N . GLU A 1 121 ? 9.738 -7.824 -8.095 1.00 95.06 121 GLU A N 1
ATOM 917 C CA . GLU A 1 121 ? 8.376 -8.007 -8.607 1.00 95.06 121 GLU A CA 1
ATOM 918 C C . GLU A 1 121 ? 8.322 -8.503 -10.072 1.00 95.06 121 GLU A C 1
ATOM 920 O O . GLU A 1 121 ? 9.025 -8.004 -10.959 1.00 95.06 121 GLU A O 1
ATOM 925 N N . PHE A 1 122 ? 7.481 -9.510 -10.329 1.00 93.88 122 PHE A N 1
ATOM 926 C CA . PHE A 1 122 ? 7.323 -10.205 -11.618 1.00 93.88 122 PHE A CA 1
ATOM 927 C C . PHE A 1 122 ? 8.560 -10.939 -12.157 1.00 93.88 122 PHE A C 1
ATOM 929 O O . PHE A 1 122 ? 8.526 -11.427 -13.290 1.00 93.88 122 PHE A O 1
ATOM 936 N N . LEU A 1 123 ? 9.638 -11.055 -11.378 1.00 94.62 123 LEU A N 1
ATOM 937 C CA . LEU A 1 123 ? 10.810 -11.841 -11.753 1.00 94.62 123 LEU A CA 1
ATOM 938 C C . LEU A 1 123 ? 10.731 -13.238 -11.147 1.00 94.62 123 LEU A C 1
ATOM 940 O O . LEU A 1 123 ? 10.291 -13.428 -10.013 1.00 94.62 123 LEU A O 1
ATOM 944 N N . ARG A 1 124 ? 11.190 -14.238 -11.901 1.00 95.75 124 ARG A N 1
ATOM 945 C CA . ARG A 1 124 ? 11.428 -15.564 -11.330 1.00 95.75 124 ARG A CA 1
ATOM 946 C C . ARG A 1 124 ? 12.701 -15.503 -10.502 1.00 95.75 124 ARG A C 1
ATOM 948 O O . ARG A 1 124 ? 13.608 -14.735 -10.816 1.00 95.75 124 ARG A O 1
ATOM 955 N N . ARG A 1 125 ? 12.809 -16.379 -9.505 1.00 94.94 125 ARG A N 1
ATOM 956 C CA . ARG A 1 125 ? 14.014 -16.495 -8.675 1.00 94.94 125 ARG A CA 1
ATOM 957 C C . ARG A 1 125 ? 15.295 -16.630 -9.509 1.00 94.94 125 ARG A C 1
ATOM 959 O O . ARG A 1 125 ? 16.250 -15.917 -9.257 1.00 94.94 125 ARG A O 1
ATOM 966 N N . GLU A 1 126 ? 15.269 -17.451 -10.557 1.00 95.94 126 GLU A N 1
ATOM 967 C CA . GLU A 1 126 ? 16.390 -17.614 -11.498 1.00 95.94 126 GLU A CA 1
ATOM 968 C C . GLU A 1 126 ? 16.810 -16.293 -12.165 1.00 95.94 126 GLU A C 1
ATOM 970 O O . GLU A 1 126 ? 17.998 -16.027 -12.325 1.00 95.94 126 GLU A O 1
ATOM 975 N N . ASP A 1 127 ? 15.838 -15.454 -12.542 1.00 93.88 127 ASP A N 1
ATOM 976 C CA . ASP A 1 127 ? 16.095 -14.168 -13.195 1.00 93.88 127 ASP A CA 1
ATOM 977 C C . ASP A 1 127 ? 16.654 -13.145 -12.188 1.00 93.88 127 ASP A C 1
ATOM 979 O O . ASP A 1 127 ? 17.499 -12.320 -12.543 1.00 93.88 127 ASP A O 1
ATOM 983 N N . VAL A 1 128 ? 16.201 -13.215 -10.928 1.00 95.81 128 VAL A N 1
ATOM 984 C CA . VAL A 1 128 ? 16.747 -12.427 -9.813 1.00 95.81 128 VAL A CA 1
ATOM 985 C C . VAL A 1 128 ? 18.200 -12.825 -9.560 1.00 95.81 128 VAL A C 1
ATOM 987 O O . VAL A 1 128 ? 19.074 -11.961 -9.595 1.00 95.81 128 VAL A O 1
ATOM 990 N N . ASP A 1 129 ? 18.471 -14.117 -9.387 1.00 95.12 129 ASP A N 1
ATOM 991 C CA . ASP A 1 129 ? 19.809 -14.642 -9.104 1.00 95.12 129 ASP A CA 1
ATOM 992 C C . ASP A 1 129 ? 20.789 -14.311 -10.243 1.00 95.12 129 ASP A C 1
ATOM 994 O O . ASP A 1 129 ? 21.909 -13.869 -9.990 1.00 95.12 129 ASP A O 1
ATOM 998 N N . ALA A 1 130 ? 20.357 -14.441 -11.503 1.00 94.56 130 ALA A N 1
ATOM 999 C CA . ALA A 1 130 ? 21.185 -14.132 -12.668 1.00 94.56 130 ALA A CA 1
ATOM 1000 C C . ALA A 1 130 ? 21.507 -12.634 -12.812 1.00 94.56 130 ALA A C 1
ATOM 1002 O O . ALA A 1 130 ? 22.604 -12.278 -13.245 1.00 94.56 130 ALA A O 1
ATOM 1003 N N . PHE A 1 131 ? 20.564 -11.742 -12.487 1.00 94.31 131 PHE A N 1
ATOM 1004 C CA . PHE A 1 131 ? 20.764 -10.300 -12.652 1.00 94.31 131 PHE A CA 1
ATOM 1005 C C . PHE A 1 131 ? 21.446 -9.653 -11.442 1.00 94.31 131 PHE A C 1
ATOM 1007 O O . PHE A 1 131 ? 22.366 -8.840 -11.597 1.00 94.31 131 PHE A O 1
ATOM 1014 N N . TYR A 1 132 ? 20.984 -9.974 -10.236 1.00 95.56 132 TYR A N 1
ATOM 1015 C CA . TYR A 1 132 ? 21.433 -9.347 -8.997 1.00 95.56 132 TYR A CA 1
ATOM 1016 C C . TYR A 1 132 ? 22.653 -10.058 -8.411 1.00 95.56 132 TYR A C 1
ATOM 1018 O O . TYR A 1 132 ? 23.601 -9.378 -8.017 1.00 95.56 132 TYR A O 1
ATOM 1026 N N . GLY A 1 133 ? 22.683 -11.391 -8.473 1.00 95.12 133 GLY A N 1
ATOM 1027 C CA . GLY A 1 133 ? 23.701 -12.216 -7.829 1.00 95.12 133 GLY A CA 1
ATOM 1028 C C . GLY A 1 133 ? 23.408 -12.464 -6.342 1.00 95.12 133 GLY A C 1
ATOM 1029 O O . GLY A 1 133 ? 22.605 -11.750 -5.739 1.00 95.12 133 GLY A O 1
ATOM 1030 N N . PRO A 1 134 ? 24.060 -13.470 -5.735 1.00 92.44 134 PRO A N 1
ATOM 1031 C CA . PRO A 1 134 ? 23.778 -13.905 -4.363 1.00 92.44 134 PRO A CA 1
ATOM 1032 C C . PRO A 1 134 ? 24.163 -12.870 -3.297 1.00 92.44 134 PRO A C 1
ATOM 1034 O O . PRO A 1 134 ? 23.540 -12.825 -2.242 1.00 92.44 134 PRO A O 1
ATOM 1037 N N . ASP A 1 135 ? 25.151 -12.020 -3.583 1.00 93.81 135 ASP A N 1
ATOM 1038 C CA . ASP A 1 135 ? 25.669 -11.014 -2.646 1.00 93.81 135 ASP A CA 1
ATOM 1039 C C . ASP A 1 135 ? 24.974 -9.649 -2.795 1.00 93.81 135 ASP A C 1
ATOM 1041 O O . ASP A 1 135 ? 25.448 -8.632 -2.282 1.00 93.81 135 ASP A O 1
ATOM 1045 N N . PHE A 1 136 ? 23.869 -9.588 -3.545 1.00 95.00 136 PHE A N 1
ATOM 1046 C CA . PHE A 1 136 ? 23.169 -8.333 -3.766 1.00 95.00 136 PHE A CA 1
ATOM 1047 C C . PHE A 1 136 ? 22.454 -7.857 -2.502 1.00 95.00 136 PHE A C 1
ATOM 1049 O O . PHE A 1 136 ? 21.575 -8.530 -1.964 1.00 95.00 136 PHE A O 1
ATOM 1056 N N . ALA A 1 137 ? 22.791 -6.647 -2.061 1.00 94.06 137 ALA A N 1
ATOM 1057 C CA . ALA A 1 137 ? 22.105 -5.990 -0.960 1.00 94.06 137 ALA A CA 1
ATOM 1058 C C . ALA A 1 137 ? 20.752 -5.438 -1.432 1.00 94.06 137 ALA A C 1
ATOM 1060 O O . ALA A 1 137 ? 20.678 -4.362 -2.029 1.00 94.06 137 ALA A O 1
ATOM 1061 N N . PHE A 1 138 ? 19.678 -6.176 -1.152 1.00 93.38 138 PHE A N 1
ATOM 1062 C CA . PHE A 1 138 ? 18.318 -5.679 -1.332 1.00 93.38 138 PHE A CA 1
ATOM 1063 C C . PHE A 1 138 ? 17.983 -4.661 -0.240 1.00 93.38 138 PHE A C 1
ATOM 1065 O O . PHE A 1 138 ? 18.068 -4.946 0.953 1.00 93.38 138 PHE A O 1
ATOM 1072 N N . CYS A 1 139 ? 17.620 -3.459 -0.670 1.00 94.56 139 CYS A N 1
ATOM 1073 C CA . CYS A 1 139 ? 17.205 -2.347 0.173 1.00 94.56 139 CYS A CA 1
ATOM 1074 C C . CYS A 1 139 ? 16.279 -1.422 -0.642 1.00 94.56 139 CYS A C 1
ATOM 1076 O O . CYS A 1 139 ? 16.186 -1.606 -1.859 1.00 94.56 139 CYS A O 1
ATOM 1078 N N . PRO A 1 140 ? 15.633 -0.416 -0.024 1.00 92.44 140 PRO A N 1
ATOM 1079 C CA . PRO A 1 140 ? 14.700 0.471 -0.726 1.00 92.44 140 PRO A CA 1
ATOM 1080 C C . PRO A 1 140 ? 15.322 1.195 -1.926 1.00 92.44 140 PRO A C 1
ATOM 1082 O O . PRO A 1 140 ? 14.680 1.375 -2.955 1.00 92.44 140 PRO A O 1
ATOM 1085 N N . ALA A 1 141 ? 16.597 1.586 -1.821 1.00 91.56 141 ALA A N 1
ATOM 1086 C CA . ALA A 1 141 ? 17.351 2.256 -2.879 1.00 91.56 141 ALA A CA 1
ATOM 1087 C C . ALA A 1 141 ? 18.523 1.372 -3.346 1.00 91.56 141 ALA A C 1
ATOM 1089 O O . ALA A 1 141 ? 19.678 1.635 -2.997 1.00 91.56 141 ALA A O 1
ATOM 1090 N N . PRO A 1 142 ? 18.245 0.295 -4.103 1.00 92.00 142 PRO A N 1
ATOM 1091 C CA . PRO A 1 142 ? 19.260 -0.680 -4.469 1.00 92.00 142 PRO A CA 1
ATOM 1092 C C . PRO A 1 142 ? 20.272 -0.092 -5.463 1.00 92.00 142 PRO A C 1
ATOM 1094 O O . PRO A 1 142 ? 19.939 0.759 -6.288 1.00 92.00 142 PRO A O 1
ATOM 1097 N N . ALA A 1 143 ? 21.511 -0.597 -5.439 1.00 91.00 143 ALA A N 1
ATOM 1098 C CA . ALA A 1 143 ? 22.614 -0.078 -6.263 1.00 91.00 143 ALA A CA 1
ATOM 1099 C C . ALA A 1 143 ? 22.384 -0.203 -7.783 1.00 91.00 143 ALA A C 1
ATOM 1101 O O . A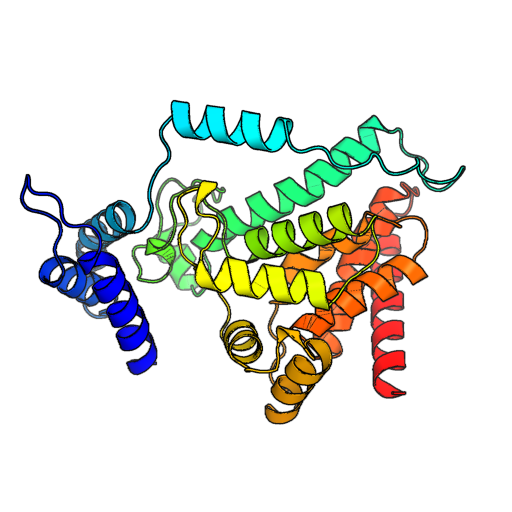LA A 1 143 ? 22.995 0.517 -8.571 1.00 91.00 143 ALA A O 1
ATOM 1102 N N . LYS A 1 144 ? 21.524 -1.134 -8.206 1.00 92.12 144 LYS A N 1
ATOM 1103 C CA . LYS A 1 144 ? 21.057 -1.268 -9.589 1.00 92.12 144 LYS A CA 1
ATOM 1104 C C . LYS A 1 144 ? 19.634 -1.806 -9.603 1.00 92.12 144 LYS A C 1
ATOM 1106 O O . LYS A 1 144 ? 19.249 -2.574 -8.724 1.00 92.12 144 LYS A O 1
ATOM 1111 N N . MET A 1 145 ? 18.887 -1.445 -10.638 1.00 93.94 145 MET A N 1
ATOM 1112 C CA . MET A 1 145 ? 17.533 -1.926 -10.882 1.00 93.94 145 MET A CA 1
ATOM 1113 C C . MET A 1 145 ? 17.483 -2.628 -12.235 1.00 93.94 145 MET A C 1
ATOM 1115 O O . MET A 1 145 ? 18.141 -2.187 -13.178 1.00 93.94 145 MET A O 1
ATOM 1119 N N . LYS A 1 146 ? 16.736 -3.731 -12.343 1.00 94.06 146 LYS A N 1
ATOM 1120 C CA . LYS A 1 146 ? 16.606 -4.440 -13.615 1.00 94.06 146 LYS A CA 1
ATOM 1121 C C . LYS A 1 146 ? 15.900 -3.546 -14.649 1.00 94.06 146 LYS A C 1
ATOM 1123 O O . LYS A 1 146 ? 14.769 -3.135 -14.392 1.00 94.06 146 LYS A O 1
ATOM 1128 N N . PRO A 1 147 ? 16.504 -3.292 -15.827 1.00 94.75 147 PRO A N 1
ATOM 1129 C CA . PRO A 1 147 ? 15.868 -2.498 -16.871 1.00 94.75 147 PRO A CA 1
ATOM 1130 C C . PRO A 1 147 ? 14.656 -3.226 -17.467 1.00 94.75 147 PRO A C 1
ATOM 1132 O O . PRO A 1 147 ? 14.794 -4.191 -18.226 1.00 94.75 147 PRO A O 1
ATOM 1135 N N . ASP A 1 148 ? 13.451 -2.781 -17.123 1.00 93.38 148 ASP A N 1
ATOM 1136 C CA . ASP A 1 148 ? 12.209 -3.211 -17.761 1.00 93.38 148 ASP A CA 1
ATOM 1137 C C . ASP A 1 148 ? 11.108 -2.150 -17.676 1.00 93.38 148 ASP A C 1
ATOM 1139 O O . ASP A 1 148 ? 11.228 -1.136 -16.993 1.00 93.38 148 ASP A O 1
ATOM 1143 N N . THR A 1 149 ? 10.025 -2.390 -18.415 1.00 91.62 149 THR A N 1
ATOM 1144 C CA . THR A 1 149 ? 8.890 -1.467 -18.511 1.00 91.62 149 THR A CA 1
ATOM 1145 C C . THR A 1 149 ? 8.099 -1.336 -17.213 1.00 91.62 149 THR A C 1
ATOM 1147 O O . THR A 1 149 ? 7.201 -0.509 -17.155 1.00 91.62 149 THR A O 1
ATOM 1150 N N . HIS A 1 150 ? 8.360 -2.188 -16.219 1.00 92.88 150 HIS A N 1
ATOM 1151 C CA . HIS A 1 150 ? 7.707 -2.105 -14.919 1.00 92.88 150 HIS A CA 1
ATOM 1152 C C . HIS A 1 150 ? 8.477 -1.135 -14.028 1.00 92.88 150 HIS A C 1
ATOM 1154 O O . HIS A 1 150 ? 8.001 -0.048 -13.731 1.00 92.88 150 HIS A O 1
ATOM 1160 N N . ARG A 1 151 ? 9.738 -1.456 -13.735 1.00 94.75 151 ARG A N 1
ATOM 1161 C CA . ARG A 1 151 ? 10.604 -0.682 -12.831 1.00 94.75 151 ARG A CA 1
ATOM 1162 C C . ARG A 1 151 ? 10.937 0.723 -13.335 1.00 94.75 151 ARG A C 1
ATOM 1164 O O . ARG A 1 151 ? 11.438 1.536 -12.568 1.00 94.75 151 ARG A O 1
ATOM 1171 N N . MET A 1 152 ? 10.686 1.020 -14.614 1.00 93.56 152 MET A N 1
ATOM 1172 C CA . MET A 1 152 ? 10.909 2.359 -15.169 1.00 93.56 152 MET A CA 1
ATOM 1173 C C . MET A 1 152 ? 9.916 3.408 -14.646 1.00 93.56 152 MET A C 1
ATOM 1175 O O . MET A 1 152 ? 10.107 4.586 -14.921 1.00 93.56 152 MET A O 1
ATOM 1179 N N . MET A 1 153 ? 8.835 2.984 -13.985 1.00 92.44 153 MET A N 1
ATOM 1180 C CA . MET A 1 153 ? 7.803 3.892 -13.477 1.00 92.44 153 MET A CA 1
ATOM 1181 C C . MET A 1 153 ? 8.188 4.547 -12.143 1.00 92.44 153 MET A C 1
ATOM 1183 O O . MET A 1 153 ? 7.509 5.473 -11.725 1.00 92.44 153 MET A O 1
ATOM 1187 N N . TRP A 1 154 ? 9.288 4.112 -11.516 1.00 92.69 154 TRP A N 1
ATOM 1188 C CA . TRP A 1 154 ? 9.694 4.548 -10.179 1.00 92.69 154 TRP A CA 1
ATOM 1189 C C . TRP A 1 154 ? 11.174 4.901 -10.088 1.00 92.69 154 TRP A C 1
ATOM 1191 O O . TRP A 1 154 ? 12.035 4.362 -10.803 1.00 92.69 154 TRP A O 1
ATOM 1201 N N . LEU A 1 155 ? 11.504 5.769 -9.137 1.00 90.06 155 LEU A N 1
ATOM 1202 C CA . LEU A 1 155 ? 12.889 6.043 -8.757 1.00 90.06 155 LEU A CA 1
ATOM 1203 C C . LEU A 1 155 ? 13.410 4.998 -7.763 1.00 90.06 155 LEU A C 1
ATOM 1205 O O . LEU A 1 155 ? 12.671 4.189 -7.217 1.00 90.06 155 LEU A O 1
ATOM 1209 N N . ALA A 1 156 ? 14.728 4.957 -7.563 1.00 87.00 156 ALA A N 1
ATOM 1210 C CA . ALA A 1 156 ? 15.286 4.126 -6.501 1.00 87.00 156 ALA A CA 1
ATOM 1211 C C . ALA A 1 156 ? 14.913 4.745 -5.146 1.00 87.00 156 ALA A C 1
ATOM 1213 O O . ALA A 1 156 ? 15.110 5.946 -4.958 1.00 87.00 156 ALA A O 1
ATOM 1214 N N . GLY A 1 157 ? 14.409 3.934 -4.216 1.00 88.62 157 GLY A N 1
ATOM 1215 C CA . GLY A 1 157 ? 13.885 4.402 -2.929 1.00 88.62 157 GLY A CA 1
ATOM 1216 C C . GLY A 1 157 ? 12.414 4.810 -2.953 1.00 88.62 157 GLY A C 1
ATOM 1217 O O . GLY A 1 157 ? 11.900 5.177 -1.902 1.00 88.62 157 GLY A O 1
ATOM 1218 N N . ASP A 1 158 ? 11.769 4.762 -4.116 1.00 92.12 158 ASP A N 1
ATOM 1219 C CA . ASP A 1 158 ? 10.347 5.054 -4.272 1.00 92.12 158 ASP A CA 1
ATOM 1220 C C . ASP A 1 158 ? 9.495 3.839 -3.882 1.00 92.12 158 ASP A C 1
ATOM 1222 O O . ASP A 1 158 ? 9.955 2.697 -3.995 1.00 92.12 158 ASP A O 1
ATOM 1226 N N . TRP A 1 159 ? 8.270 4.085 -3.430 1.00 94.38 159 TRP A N 1
ATOM 1227 C CA . TRP A 1 159 ? 7.289 3.043 -3.115 1.00 94.38 159 TRP A CA 1
ATOM 1228 C C . TRP A 1 159 ? 6.234 2.929 -4.225 1.00 94.38 159 TRP A C 1
ATOM 1230 O O . TRP A 1 159 ? 6.258 3.691 -5.190 1.00 94.38 159 TRP A O 1
ATOM 1240 N N . THR A 1 160 ? 5.336 1.949 -4.130 1.00 95.88 160 THR A N 1
ATOM 1241 C CA . THR A 1 160 ? 4.356 1.636 -5.180 1.00 95.88 160 THR A CA 1
ATOM 1242 C C . THR A 1 160 ? 2.915 1.830 -4.695 1.00 95.88 160 THR A C 1
ATOM 1244 O O . THR A 1 160 ? 2.661 2.513 -3.696 1.00 95.88 160 THR A O 1
ATOM 1247 N N . ASP A 1 161 ? 1.945 1.247 -5.410 1.00 96.62 161 ASP A N 1
ATOM 1248 C CA . ASP A 1 161 ? 0.532 1.368 -5.067 1.00 96.62 161 ASP A CA 1
ATOM 1249 C C . ASP A 1 161 ? 0.174 0.753 -3.707 1.00 96.62 161 ASP A C 1
ATOM 1251 O O . ASP A 1 161 ? -0.856 1.121 -3.133 1.00 96.62 161 ASP A O 1
ATOM 1255 N N . ASP A 1 162 ? 1.023 -0.127 -3.172 1.00 97.94 162 ASP A N 1
ATOM 1256 C CA . ASP A 1 162 ? 0.890 -0.698 -1.834 1.00 97.94 162 ASP A CA 1
ATOM 1257 C C . ASP A 1 162 ? 0.922 0.397 -0.756 1.00 97.94 162 ASP A C 1
ATOM 1259 O O . ASP A 1 162 ? -0.019 0.547 0.037 1.00 97.94 162 ASP A O 1
ATOM 1263 N N . THR A 1 163 ? 1.982 1.209 -0.755 1.00 98.06 163 THR A N 1
ATOM 1264 C CA . THR A 1 163 ? 2.147 2.306 0.208 1.00 98.06 163 THR A CA 1
ATOM 1265 C C . THR A 1 163 ? 1.177 3.441 -0.062 1.00 98.06 163 THR A C 1
ATOM 1267 O O . THR A 1 163 ? 0.609 3.994 0.885 1.00 98.06 163 THR A O 1
ATOM 1270 N N . ASP A 1 164 ? 0.918 3.755 -1.332 1.00 97.69 164 ASP A N 1
ATOM 1271 C CA . ASP A 1 164 ? -0.012 4.824 -1.665 1.00 97.69 164 ASP A CA 1
ATOM 1272 C C . ASP A 1 164 ? -1.404 4.543 -1.111 1.00 97.69 164 ASP A C 1
ATOM 1274 O O . ASP A 1 164 ? -1.994 5.368 -0.409 1.00 97.69 164 ASP A O 1
ATOM 1278 N N . GLN A 1 165 ? -1.925 3.340 -1.350 1.00 98.31 165 GLN A N 1
ATOM 1279 C CA . GLN A 1 165 ? -3.257 2.990 -0.883 1.00 98.31 165 GLN A CA 1
ATOM 1280 C C . GLN A 1 165 ? -3.310 2.819 0.643 1.00 98.31 165 GLN A C 1
ATOM 1282 O O . GLN A 1 165 ? -4.364 3.072 1.231 1.00 98.31 165 GLN A O 1
ATOM 1287 N N . LEU A 1 166 ? -2.199 2.469 1.306 1.00 98.56 166 LEU A N 1
ATOM 1288 C CA . LEU A 1 166 ? -2.090 2.524 2.770 1.00 98.56 166 LEU A CA 1
ATOM 1289 C C . LEU A 1 166 ? -2.223 3.965 3.283 1.00 98.56 166 LEU A C 1
ATOM 1291 O O . LEU A 1 166 ? -2.974 4.199 4.233 1.00 98.56 166 LEU A O 1
ATOM 1295 N N . ILE A 1 167 ? -1.554 4.936 2.647 1.00 97.50 167 ILE A N 1
ATOM 1296 C CA . ILE A 1 167 ? -1.665 6.365 2.989 1.00 97.50 167 ILE A CA 1
ATOM 1297 C C . ILE A 1 167 ? -3.112 6.842 2.825 1.00 97.50 167 ILE A C 1
ATOM 1299 O O . ILE A 1 167 ? -3.625 7.530 3.706 1.00 97.50 167 ILE A O 1
ATOM 1303 N N . LEU A 1 168 ? -3.807 6.440 1.756 1.00 98.12 168 LEU A N 1
ATOM 1304 C CA . LEU A 1 168 ? -5.216 6.801 1.552 1.00 98.12 168 LEU A CA 1
ATOM 1305 C C . LEU A 1 168 ? -6.128 6.244 2.657 1.00 98.12 168 LEU A C 1
ATOM 1307 O O . LEU A 1 168 ? -7.009 6.963 3.132 1.00 98.12 168 LEU A O 1
ATOM 1311 N N . ILE A 1 169 ? -5.907 4.997 3.097 1.00 98.62 169 ILE A N 1
ATOM 1312 C CA . ILE A 1 169 ? -6.636 4.411 4.236 1.00 98.62 169 ILE A CA 1
ATOM 1313 C C . ILE A 1 169 ? -6.328 5.193 5.514 1.00 98.62 169 ILE A C 1
ATOM 1315 O O . ILE A 1 169 ? -7.244 5.541 6.254 1.00 98.62 169 ILE A O 1
ATOM 1319 N N . LEU A 1 170 ? -5.055 5.503 5.772 1.00 96.75 170 LEU A N 1
ATOM 1320 C CA . LEU A 1 170 ? -4.647 6.270 6.948 1.00 96.75 170 LEU A CA 1
ATOM 1321 C C . LEU A 1 170 ? -5.313 7.652 6.974 1.00 96.75 170 LEU A C 1
ATOM 1323 O O . LEU A 1 170 ? -5.868 8.040 7.998 1.00 96.75 170 LEU A O 1
ATOM 1327 N N . GLN A 1 171 ? -5.305 8.376 5.854 1.00 95.06 171 GLN A N 1
ATOM 1328 C CA . GLN A 1 171 ? -5.964 9.676 5.739 1.00 95.06 171 GLN A CA 1
ATOM 1329 C C . GLN A 1 171 ? -7.483 9.578 5.936 1.00 95.06 171 GLN A C 1
ATOM 1331 O O . GLN A 1 171 ? -8.058 10.449 6.588 1.00 95.06 171 GLN A O 1
ATOM 1336 N N . SER A 1 172 ? -8.119 8.529 5.401 1.00 96.94 172 SER A N 1
ATOM 1337 C CA . SER A 1 172 ? -9.545 8.257 5.607 1.00 96.94 172 SER A CA 1
ATOM 1338 C C . SER A 1 172 ? -9.851 8.070 7.089 1.00 96.94 172 SER A C 1
ATOM 1340 O O . SER A 1 172 ? -10.624 8.833 7.659 1.00 96.94 172 SER A O 1
ATOM 1342 N N . LEU A 1 173 ? -9.132 7.164 7.758 1.00 95.94 173 LEU A N 1
ATOM 1343 C CA . LEU A 1 173 ? -9.304 6.900 9.186 1.00 95.94 173 LEU A CA 1
ATOM 1344 C C . LEU A 1 173 ? -9.048 8.150 10.035 1.00 95.94 173 LEU A C 1
ATOM 1346 O O . LEU A 1 173 ? -9.808 8.422 10.960 1.00 95.94 173 LEU A O 1
ATOM 1350 N N . LEU A 1 174 ? -8.011 8.935 9.725 1.00 93.44 174 LEU A N 1
ATOM 1351 C CA . LEU A 1 174 ? -7.736 10.210 10.396 1.00 93.44 174 LEU A CA 1
ATOM 1352 C C . LEU A 1 174 ? -8.894 11.206 10.243 1.00 93.44 174 LEU A C 1
ATOM 1354 O O . LEU A 1 174 ? -9.247 11.875 11.215 1.00 93.44 174 LEU A O 1
ATOM 1358 N N . HIS A 1 175 ? -9.502 11.279 9.056 1.00 92.12 175 HIS A N 1
ATOM 1359 C CA . HIS A 1 175 ? -10.657 12.133 8.781 1.00 92.12 175 HIS A CA 1
ATOM 1360 C C . HIS A 1 175 ? -11.912 11.688 9.549 1.00 92.12 175 HIS A C 1
ATOM 1362 O O . HIS A 1 175 ? -12.650 12.523 10.070 1.00 92.12 175 HIS A O 1
ATOM 1368 N N . THR A 1 176 ? -12.121 10.380 9.674 1.00 92.44 176 THR A N 1
ATOM 1369 C CA . THR A 1 176 ? -13.335 9.765 10.231 1.00 92.44 176 THR A CA 1
ATOM 1370 C C . THR A 1 176 ? -13.182 9.315 11.685 1.00 92.44 176 THR A C 1
ATOM 1372 O O . THR A 1 176 ? -14.010 8.563 12.203 1.00 92.44 176 THR A O 1
ATOM 1375 N N . ARG A 1 177 ? -12.129 9.774 12.376 1.00 90.75 177 ARG A N 1
ATOM 1376 C CA . ARG A 1 177 ? -11.837 9.448 13.786 1.00 90.75 177 ARG A CA 1
ATOM 1377 C C . ARG A 1 177 ? -11.735 7.941 14.054 1.00 90.75 177 ARG A C 1
ATOM 1379 O O . ARG A 1 177 ? -12.224 7.438 15.063 1.00 90.75 177 ARG A O 1
ATOM 1386 N N . GLY A 1 178 ? -11.095 7.221 13.138 1.00 91.94 178 GLY A N 1
ATOM 1387 C CA . GLY A 1 178 ? -10.809 5.796 13.272 1.00 91.94 178 GLY A CA 1
ATOM 1388 C C . GLY A 1 178 ? -11.962 4.872 12.887 1.00 91.94 178 GLY A C 1
ATOM 1389 O O . GLY A 1 178 ? -11.856 3.667 13.113 1.00 91.94 178 GLY A O 1
ATOM 1390 N N . VAL A 1 179 ? -13.045 5.411 12.321 1.00 92.81 179 VAL A N 1
ATOM 1391 C CA . VAL A 1 179 ? -14.199 4.643 11.836 1.00 92.81 179 VAL A CA 1
ATOM 1392 C C . VAL A 1 179 ? -14.061 4.422 10.332 1.00 92.81 179 VAL A C 1
ATOM 1394 O O . VAL A 1 179 ? -13.742 5.353 9.601 1.00 92.81 179 VAL A O 1
ATOM 1397 N N . ALA A 1 180 ? -14.281 3.205 9.842 1.00 97.06 180 ALA A N 1
ATOM 1398 C CA . ALA A 1 180 ? -14.282 2.975 8.399 1.00 97.06 180 ALA A CA 1
ATOM 1399 C C . ALA A 1 180 ? -15.402 3.774 7.713 1.00 97.06 180 ALA A C 1
ATOM 1401 O O . ALA A 1 180 ? -16.540 3.761 8.175 1.00 97.06 180 ALA A O 1
ATOM 1402 N N . ASP A 1 181 ? -15.064 4.429 6.605 1.00 97.81 181 ASP A N 1
ATOM 1403 C CA . ASP A 1 181 ? -16.016 5.053 5.689 1.00 97.81 181 ASP A CA 1
ATOM 1404 C C . ASP A 1 181 ? -15.674 4.588 4.272 1.00 97.81 181 ASP A C 1
ATOM 1406 O O . ASP A 1 181 ? -14.664 4.980 3.677 1.00 97.81 181 ASP A O 1
ATOM 1410 N N . GLU A 1 182 ? -16.494 3.679 3.748 1.00 98.31 182 GLU A N 1
ATOM 1411 C CA . GLU A 1 182 ? -16.284 3.068 2.440 1.00 98.31 182 GLU A CA 1
ATOM 1412 C C . GLU A 1 182 ? -16.358 4.088 1.300 1.00 98.31 182 GLU A C 1
ATOM 1414 O O . GLU A 1 182 ? -15.663 3.930 0.292 1.00 98.31 182 GLU A O 1
ATOM 1419 N N . HIS A 1 183 ? -17.168 5.138 1.454 1.00 98.38 183 HIS A N 1
ATOM 1420 C CA . HIS A 1 183 ? -17.360 6.165 0.435 1.00 98.38 183 HIS A CA 1
ATOM 1421 C C . HIS A 1 183 ? -16.206 7.168 0.420 1.00 98.38 183 HIS A C 1
ATOM 1423 O O . HIS A 1 183 ? -15.704 7.491 -0.659 1.00 98.38 183 HIS A O 1
ATOM 1429 N N . ASP A 1 184 ? -15.737 7.623 1.587 1.00 98.31 184 ASP A N 1
ATOM 1430 C CA . ASP A 1 184 ? -14.543 8.474 1.677 1.00 98.31 184 ASP A CA 1
ATOM 1431 C C . ASP A 1 184 ? -13.316 7.737 1.115 1.00 98.31 184 ASP A C 1
ATOM 1433 O O . ASP A 1 184 ? -12.599 8.283 0.269 1.00 98.31 184 ASP A O 1
ATOM 1437 N N . PHE A 1 185 ? -13.116 6.463 1.477 1.00 98.56 185 PHE A N 1
ATOM 1438 C CA . PHE A 1 185 ? -12.008 5.683 0.925 1.00 98.56 185 PHE A CA 1
ATOM 1439 C C . PHE A 1 185 ? -12.134 5.469 -0.595 1.00 98.56 185 PHE A C 1
ATOM 1441 O O . PHE A 1 185 ? -11.146 5.620 -1.322 1.00 98.56 185 PHE A O 1
ATOM 1448 N N . ALA A 1 186 ? -13.336 5.184 -1.109 1.00 98.56 186 ALA A N 1
ATOM 1449 C CA . ALA A 1 186 ? -13.577 5.068 -2.549 1.00 98.56 186 ALA A CA 1
ATOM 1450 C C . ALA A 1 186 ? -13.268 6.376 -3.300 1.00 98.56 186 ALA A C 1
ATOM 1452 O O . ALA A 1 186 ? -12.606 6.354 -4.343 1.00 98.56 186 ALA A O 1
ATOM 1453 N N . GLN A 1 187 ? -13.677 7.524 -2.754 1.00 98.38 187 GLN A N 1
ATOM 1454 C CA . GLN A 1 187 ? -13.406 8.835 -3.343 1.00 98.38 187 GLN A CA 1
ATOM 1455 C C . GLN A 1 187 ? -11.901 9.146 -3.377 1.00 98.38 187 GLN A C 1
ATOM 1457 O O . GLN A 1 187 ? -11.396 9.663 -4.381 1.00 98.38 187 GLN A O 1
ATOM 1462 N N . ARG A 1 188 ? -11.166 8.797 -2.314 1.00 98.06 188 ARG A N 1
ATOM 1463 C CA . ARG A 1 188 ? -9.700 8.931 -2.249 1.00 98.06 188 ARG A CA 1
ATOM 1464 C C . ARG A 1 188 ? -9.005 8.062 -3.287 1.00 98.06 188 ARG A C 1
ATOM 1466 O O . ARG A 1 188 ? -8.164 8.567 -4.025 1.00 98.06 188 ARG A O 1
ATOM 1473 N N . LEU A 1 189 ? -9.396 6.791 -3.397 1.00 98.12 189 LEU A N 1
ATOM 1474 C CA . LEU A 1 189 ? -8.870 5.869 -4.406 1.00 98.12 189 LEU A CA 1
ATOM 1475 C C . LEU A 1 189 ? -9.093 6.379 -5.829 1.00 98.12 189 LEU A C 1
ATOM 1477 O O . LEU A 1 189 ? -8.185 6.290 -6.654 1.00 98.12 189 LEU A O 1
ATOM 1481 N N . LEU A 1 190 ? -10.281 6.914 -6.129 1.00 96.69 190 LEU A N 1
ATOM 1482 C CA . LEU A 1 190 ? -10.555 7.453 -7.459 1.00 96.69 190 LEU A CA 1
ATOM 1483 C C . LEU A 1 190 ? -9.724 8.711 -7.738 1.00 96.69 190 LEU A C 1
ATOM 1485 O O . LEU A 1 190 ? -9.145 8.830 -8.814 1.00 96.69 190 LEU A O 1
ATOM 1489 N N . THR A 1 191 ? -9.608 9.604 -6.753 1.00 96.56 191 THR A N 1
ATOM 1490 C CA . THR A 1 191 ? -8.784 10.818 -6.862 1.00 96.56 191 THR A CA 1
ATOM 1491 C C . THR A 1 191 ? -7.320 10.470 -7.119 1.00 96.56 191 THR A C 1
ATOM 1493 O O . THR A 1 191 ? -6.725 10.979 -8.068 1.00 96.56 191 THR A O 1
ATOM 1496 N N . TRP A 1 192 ? -6.757 9.554 -6.328 1.00 97.19 192 TRP A N 1
ATOM 1497 C CA . TRP A 1 192 ? -5.389 9.071 -6.504 1.00 97.19 192 TRP A CA 1
ATOM 1498 C C . TRP A 1 192 ? -5.205 8.362 -7.852 1.00 97.19 192 TRP A C 1
ATOM 1500 O O . TRP A 1 192 ? -4.252 8.643 -8.569 1.00 97.19 192 TRP A O 1
ATOM 1510 N N . ARG A 1 193 ? -6.162 7.530 -8.289 1.00 95.31 193 ARG A N 1
ATOM 1511 C CA . ARG A 1 193 ? -6.121 6.893 -9.619 1.00 95.31 193 ARG A CA 1
ATOM 1512 C C . ARG A 1 193 ? -5.956 7.905 -10.757 1.00 95.31 193 ARG A C 1
ATOM 1514 O O . ARG A 1 193 ? -5.357 7.581 -11.787 1.00 95.31 193 ARG A O 1
ATOM 1521 N N . GLU A 1 194 ? -6.574 9.072 -10.621 1.00 91.81 194 GLU A N 1
ATOM 1522 C CA . GLU A 1 194 ? -6.581 10.117 -11.641 1.00 91.81 194 GLU A CA 1
ATOM 1523 C C . GLU A 1 194 ? -5.376 11.052 -11.561 1.00 91.81 194 GLU A C 1
ATOM 1525 O O . GLU A 1 194 ? -4.992 11.594 -12.596 1.00 91.81 194 GLU A O 1
ATOM 1530 N N . ARG A 1 195 ? -4.814 11.261 -10.364 1.00 91.62 195 ARG A N 1
ATOM 1531 C CA . ARG A 1 195 ? -3.866 12.354 -10.102 1.00 91.62 195 ARG A CA 1
ATOM 1532 C C . ARG A 1 195 ? -2.567 11.950 -9.407 1.00 91.62 195 ARG A C 1
ATOM 1534 O O . ARG A 1 195 ? -1.717 12.819 -9.264 1.00 91.62 195 ARG A O 1
ATOM 1541 N N . GLY A 1 196 ? -2.424 10.702 -8.965 1.00 92.50 196 GLY A N 1
ATOM 1542 C CA . GLY A 1 196 ? -1.334 10.282 -8.080 1.00 92.50 196 GLY A CA 1
ATOM 1543 C C . GLY A 1 196 ? -1.263 11.126 -6.803 1.00 92.50 196 GLY A C 1
ATOM 1544 O O . GLY A 1 196 ? -2.254 11.744 -6.395 1.00 92.50 196 GLY A O 1
ATOM 1545 N N . PHE A 1 197 ? -0.079 11.176 -6.196 1.00 92.06 197 PHE A N 1
ATOM 1546 C CA . PHE A 1 197 ? 0.291 12.201 -5.219 1.00 92.06 197 PHE A CA 1
ATOM 1547 C C . PHE A 1 197 ? 1.092 13.305 -5.910 1.00 92.06 197 PHE A C 1
ATOM 1549 O O . PHE A 1 197 ? 2.326 13.337 -5.864 1.00 92.06 197 PHE A O 1
ATOM 1556 N N . ALA A 1 198 ? 0.385 14.230 -6.561 1.00 89.69 198 ALA A N 1
ATOM 1557 C CA . ALA A 1 198 ? 1.000 15.306 -7.340 1.00 89.69 198 ALA A CA 1
ATOM 1558 C C . ALA A 1 198 ? 1.960 16.167 -6.497 1.00 89.69 198 ALA A C 1
ATOM 1560 O O . ALA A 1 198 ? 2.972 16.671 -6.991 1.00 89.69 198 ALA A O 1
ATOM 1561 N N . GLU A 1 199 ? 1.683 16.296 -5.200 1.00 88.75 199 GLU A N 1
ATOM 1562 C CA . GLU A 1 199 ? 2.539 16.965 -4.228 1.00 88.75 199 GLU A CA 1
ATOM 1563 C C . GLU A 1 199 ? 3.892 16.264 -4.019 1.00 88.75 199 GLU A C 1
ATOM 1565 O O . GLU A 1 199 ? 4.878 16.935 -3.718 1.00 88.75 199 GLU A O 1
ATOM 1570 N N . LEU A 1 200 ? 3.964 14.949 -4.250 1.00 89.50 200 LEU A N 1
ATOM 1571 C CA . LEU A 1 200 ? 5.193 14.149 -4.276 1.00 89.50 200 LEU A CA 1
ATOM 1572 C C . LEU A 1 200 ? 5.845 14.103 -5.667 1.00 89.50 200 LEU A C 1
ATOM 1574 O O . LEU A 1 200 ? 6.951 13.585 -5.812 1.00 89.50 200 LEU A O 1
ATOM 1578 N N . GLY A 1 201 ? 5.213 14.709 -6.675 1.00 86.00 201 GLY A N 1
ATOM 1579 C CA . GLY A 1 201 ? 5.662 14.665 -8.063 1.00 86.00 201 GLY A CA 1
ATOM 1580 C C . GLY A 1 201 ? 5.247 13.401 -8.814 1.00 86.00 201 GLY A C 1
ATOM 1581 O O . GLY A 1 201 ? 5.786 13.170 -9.896 1.00 86.00 201 GLY A O 1
ATOM 1582 N N . ASP A 1 202 ? 4.301 12.628 -8.273 1.00 86.31 202 ASP A N 1
ATOM 1583 C CA . ASP A 1 202 ? 3.655 11.518 -8.973 1.00 86.31 202 ASP A CA 1
ATOM 1584 C C . ASP A 1 202 ? 2.275 11.949 -9.475 1.00 86.31 202 ASP A C 1
ATOM 1586 O O . ASP A 1 202 ? 1.411 12.354 -8.704 1.00 86.31 202 ASP A O 1
ATOM 1590 N N . GLU A 1 203 ? 2.066 11.862 -10.782 1.00 84.62 203 GLU A N 1
ATOM 1591 C CA . GLU A 1 203 ? 0.814 12.238 -11.446 1.00 84.62 203 GLU A CA 1
ATOM 1592 C C . GLU A 1 203 ? 0.044 11.007 -11.948 1.00 84.62 203 GLU A C 1
ATOM 1594 O O . GLU A 1 203 ? -0.806 11.086 -12.841 1.00 84.62 203 GLU A O 1
ATOM 1599 N N . SER A 1 204 ? 0.380 9.829 -11.424 1.00 84.00 204 SER A N 1
ATOM 1600 C CA . SER A 1 204 ? -0.149 8.554 -11.874 1.00 84.00 204 SER A CA 1
ATOM 1601 C C . SER A 1 204 ? -0.474 7.624 -10.709 1.00 84.00 204 SER A C 1
ATOM 1603 O O . SER A 1 204 ? -0.043 7.817 -9.585 1.00 84.00 204 SER A O 1
ATOM 1605 N N . ALA A 1 205 ? -1.250 6.583 -10.996 1.00 89.25 205 ALA A N 1
ATOM 1606 C CA . ALA A 1 205 ? -1.402 5.434 -10.110 1.00 89.25 205 ALA A CA 1
ATOM 1607 C C . ALA A 1 205 ? -0.588 4.267 -10.673 1.00 89.25 205 ALA A C 1
ATOM 1609 O O . ALA A 1 205 ? -1.144 3.272 -11.163 1.00 89.25 205 ALA A O 1
ATOM 1610 N N . ALA A 1 206 ? 0.734 4.448 -10.728 1.00 89.00 206 ALA A N 1
ATOM 1611 C CA . ALA A 1 206 ? 1.657 3.397 -11.132 1.00 89.00 206 ALA A CA 1
ATOM 1612 C C . ALA A 1 206 ? 1.491 2.177 -10.209 1.00 89.00 206 ALA A C 1
ATOM 1614 O O . ALA A 1 206 ? 1.178 2.316 -9.035 1.00 89.00 206 ALA A O 1
ATOM 1615 N N . GLY A 1 207 ? 1.634 0.964 -10.749 1.00 89.00 207 GLY A N 1
ATOM 1616 C CA . GLY A 1 207 ? 1.433 -0.279 -9.983 1.00 89.00 207 GLY A CA 1
ATOM 1617 C C . GLY A 1 207 ? -0.021 -0.757 -9.886 1.00 89.00 207 GLY A C 1
ATOM 1618 O O . GLY A 1 207 ? -0.248 -1.959 -9.781 1.00 89.00 207 GLY A O 1
ATOM 1619 N N . LEU A 1 208 ? -1.015 0.124 -10.099 1.00 92.75 208 LEU A N 1
ATOM 1620 C CA . LEU A 1 208 ? -2.437 -0.192 -9.910 1.00 92.75 208 LEU A CA 1
ATOM 1621 C C . LEU A 1 208 ? -2.873 -1.528 -10.541 1.00 92.75 208 LEU A C 1
ATOM 1623 O O . LEU A 1 208 ? -3.037 -1.662 -11.764 1.00 92.75 208 LEU A O 1
ATOM 1627 N N . GLY A 1 209 ? -3.155 -2.495 -9.666 1.00 91.69 209 GLY A N 1
ATOM 1628 C CA . GLY A 1 209 ? -3.555 -3.845 -10.041 1.00 91.69 209 GLY A CA 1
ATOM 1629 C C . GLY A 1 209 ? -4.795 -3.900 -10.942 1.00 91.69 209 GLY A C 1
ATOM 1630 O O . GLY A 1 209 ? -5.743 -3.122 -10.815 1.00 91.69 209 GLY A O 1
ATOM 1631 N N . ALA A 1 210 ? -4.829 -4.879 -11.851 1.00 91.25 210 ALA A N 1
ATOM 1632 C CA . ALA A 1 210 ? -5.889 -5.000 -12.857 1.00 91.25 210 ALA A CA 1
ATOM 1633 C C . ALA A 1 210 ? -7.299 -5.170 -12.262 1.00 91.25 210 ALA A C 1
ATOM 1635 O O . ALA A 1 210 ? -8.272 -4.715 -12.862 1.00 91.25 210 ALA A O 1
ATOM 1636 N N . HIS A 1 211 ? -7.419 -5.830 -11.103 1.00 92.69 211 HIS A N 1
ATOM 1637 C CA . HIS A 1 211 ? -8.699 -5.980 -10.404 1.00 92.69 211 HIS A CA 1
ATOM 1638 C C . HIS A 1 211 ? -9.173 -4.652 -9.814 1.00 92.69 211 HIS A C 1
ATOM 1640 O O . HIS A 1 211 ? -10.252 -4.193 -10.174 1.00 92.69 211 HIS A O 1
ATOM 1646 N N . THR A 1 212 ? -8.334 -3.994 -9.009 1.00 94.94 212 THR A N 1
ATOM 1647 C CA . THR A 1 212 ? -8.608 -2.660 -8.457 1.00 94.94 212 THR A CA 1
ATOM 1648 C C . THR A 1 212 ? -8.968 -1.679 -9.569 1.00 94.94 212 THR A C 1
ATOM 1650 O O . THR A 1 212 ? -9.992 -1.010 -9.503 1.00 94.94 212 THR A O 1
ATOM 1653 N N . LYS A 1 213 ? -8.205 -1.665 -10.667 1.00 94.50 213 LYS A N 1
ATOM 1654 C CA . LYS A 1 213 ? -8.501 -0.822 -11.828 1.00 94.50 213 LYS A CA 1
ATOM 1655 C C . LYS A 1 213 ? -9.896 -1.064 -12.410 1.00 94.50 213 LYS A C 1
ATOM 1657 O O . LYS A 1 213 ? -10.562 -0.091 -12.741 1.00 94.50 213 LYS A O 1
ATOM 1662 N N . ALA A 1 214 ? -10.319 -2.320 -12.553 1.00 94.56 214 ALA A N 1
ATOM 1663 C CA . ALA A 1 214 ? -11.634 -2.651 -13.098 1.00 94.56 214 ALA A CA 1
ATOM 1664 C C . ALA A 1 214 ? -12.769 -2.157 -12.188 1.00 94.56 214 ALA A C 1
ATOM 1666 O O . ALA A 1 214 ? -13.716 -1.556 -12.686 1.00 94.56 214 ALA A O 1
ATOM 1667 N N . VAL A 1 215 ? -12.625 -2.337 -10.871 1.00 96.25 215 VAL A N 1
ATOM 1668 C CA . VAL A 1 215 ? -13.585 -1.855 -9.867 1.00 96.25 215 VAL A CA 1
ATOM 1669 C C . VAL A 1 215 ? -13.683 -0.326 -9.889 1.00 96.25 215 VAL A C 1
ATOM 1671 O O . VAL A 1 215 ? -14.770 0.223 -10.005 1.00 96.25 215 VAL A O 1
ATOM 1674 N N . LEU A 1 216 ? -12.545 0.373 -9.875 1.00 96.44 216 LEU A N 1
ATOM 1675 C CA . LEU A 1 216 ? -12.481 1.842 -9.887 1.00 96.44 216 LEU A CA 1
ATOM 1676 C C . LEU A 1 216 ? -12.953 2.471 -11.212 1.00 96.44 216 LEU A C 1
ATOM 1678 O O . LEU A 1 216 ? -13.092 3.691 -11.298 1.00 96.44 216 LEU A O 1
ATOM 1682 N N . GLN A 1 217 ? -13.100 1.679 -12.278 1.00 96.25 217 GLN A N 1
ATOM 1683 C CA . GLN A 1 217 ? -13.621 2.125 -13.574 1.00 96.25 217 GLN A CA 1
ATOM 1684 C C . GLN A 1 217 ? -15.145 2.045 -13.665 1.00 96.25 217 GLN A C 1
ATOM 1686 O O . GLN A 1 217 ? -15.707 2.551 -14.638 1.00 96.25 217 GLN A O 1
ATOM 1691 N N . ASP A 1 218 ? -15.795 1.411 -12.694 1.00 98.00 218 ASP A N 1
ATOM 1692 C CA . ASP A 1 218 ? -17.242 1.311 -12.654 1.00 98.00 218 ASP A CA 1
ATOM 1693 C C . ASP A 1 218 ? -17.874 2.690 -12.376 1.00 98.00 218 ASP A C 1
ATOM 1695 O O . ASP A 1 218 ? -17.449 3.370 -11.436 1.00 98.00 218 ASP A O 1
ATOM 1699 N N . PRO A 1 219 ? -18.874 3.134 -13.164 1.00 97.38 219 PRO A N 1
ATOM 1700 C CA . PRO A 1 219 ? -19.541 4.418 -12.946 1.00 97.38 219 PRO A CA 1
ATOM 1701 C C . PRO A 1 219 ? -20.191 4.555 -11.566 1.00 97.38 219 PRO A C 1
ATOM 1703 O O . PRO A 1 219 ? -20.287 5.668 -11.051 1.00 97.38 219 PRO A O 1
ATOM 1706 N N . ASP A 1 220 ? -20.604 3.439 -10.960 1.00 97.81 220 ASP A N 1
ATOM 1707 C CA . ASP A 1 220 ? -21.265 3.425 -9.656 1.00 97.81 220 ASP A CA 1
ATOM 1708 C C . ASP A 1 220 ? -20.277 3.214 -8.496 1.00 97.81 220 ASP A C 1
ATOM 1710 O O . ASP A 1 220 ? -20.693 3.055 -7.350 1.00 97.81 220 ASP A O 1
ATOM 1714 N N . PHE A 1 221 ? -18.962 3.216 -8.754 1.00 98.06 221 PHE A N 1
ATOM 1715 C CA . PHE A 1 221 ? -17.957 2.900 -7.735 1.00 98.06 221 PHE A CA 1
ATOM 1716 C C . PHE A 1 221 ? -18.030 3.820 -6.508 1.00 98.06 221 PHE A C 1
ATOM 1718 O O . PHE A 1 221 ? -17.965 3.338 -5.385 1.00 98.06 221 PHE A O 1
ATOM 1725 N N . ILE A 1 222 ? -18.206 5.132 -6.686 1.00 96.88 222 ILE A N 1
ATOM 1726 C CA . ILE A 1 222 ? -18.293 6.060 -5.542 1.00 96.88 222 ILE A CA 1
ATOM 1727 C C . ILE A 1 222 ? -19.612 5.886 -4.776 1.00 96.88 222 ILE A C 1
ATOM 1729 O O . ILE A 1 222 ? -19.648 6.017 -3.552 1.00 96.88 222 ILE A O 1
ATOM 1733 N N . THR A 1 223 ? -20.712 5.610 -5.480 1.00 97.56 223 THR A N 1
ATOM 1734 C CA . THR A 1 223 ? -22.050 5.549 -4.876 1.00 97.56 223 THR A CA 1
ATOM 1735 C C . THR A 1 223 ? -22.333 4.208 -4.217 1.00 97.56 223 THR A C 1
ATOM 1737 O O . THR A 1 223 ? -23.153 4.156 -3.306 1.00 97.56 223 THR A O 1
ATOM 1740 N N . ARG A 1 224 ? -21.687 3.132 -4.676 1.00 97.81 224 ARG A N 1
ATOM 1741 C CA . ARG A 1 224 ? -21.927 1.747 -4.249 1.00 97.81 224 ARG A CA 1
ATOM 1742 C C . ARG A 1 224 ? -20.624 0.922 -4.237 1.00 97.81 224 ARG A C 1
ATOM 1744 O O . ARG A 1 224 ? -20.556 -0.122 -4.891 1.00 97.81 224 ARG A O 1
ATOM 1751 N N . PRO A 1 225 ? -19.562 1.360 -3.531 1.00 97.88 225 PRO A N 1
ATOM 1752 C CA . PRO A 1 225 ? -18.217 0.794 -3.683 1.00 97.88 225 PRO A CA 1
ATOM 1753 C C . PRO A 1 225 ? -18.137 -0.702 -3.376 1.00 97.88 225 PRO A C 1
ATOM 1755 O O . PRO A 1 225 ? -17.570 -1.473 -4.151 1.00 97.88 225 PRO A O 1
ATOM 1758 N N . THR A 1 226 ? -18.745 -1.128 -2.271 1.00 97.19 226 THR A N 1
ATOM 1759 C CA . THR A 1 226 ? -18.724 -2.524 -1.812 1.00 97.19 226 THR A CA 1
ATOM 1760 C C . THR A 1 226 ? -19.528 -3.448 -2.725 1.00 97.19 226 THR A C 1
ATOM 1762 O O . THR A 1 226 ? -19.094 -4.558 -3.031 1.00 97.19 226 THR A O 1
ATOM 1765 N N . GLU A 1 227 ? -20.676 -2.982 -3.213 1.00 97.50 227 GLU A N 1
ATOM 1766 C CA . GLU A 1 227 ? -21.553 -3.720 -4.126 1.00 97.50 227 GLU A CA 1
ATOM 1767 C C . GLU A 1 227 ? -20.917 -3.868 -5.511 1.00 97.50 227 GLU A C 1
ATOM 1769 O O . GLU A 1 227 ? -20.943 -4.953 -6.095 1.00 97.50 227 GLU A O 1
ATOM 1774 N N . VAL A 1 228 ? -20.282 -2.804 -6.016 1.00 97.56 228 VAL A N 1
ATOM 1775 C CA . VAL A 1 228 ? -19.494 -2.840 -7.252 1.00 97.56 228 VAL A CA 1
ATOM 1776 C C . VAL A 1 228 ? -18.339 -3.829 -7.109 1.00 97.56 228 VAL A C 1
ATOM 1778 O O . VAL A 1 228 ? -18.193 -4.726 -7.941 1.00 97.56 228 VAL A O 1
ATOM 1781 N N . ALA A 1 229 ? -17.534 -3.725 -6.048 1.00 95.88 229 ALA A N 1
ATOM 1782 C CA . ALA A 1 229 ? -16.431 -4.653 -5.810 1.00 95.88 229 ALA A CA 1
ATOM 1783 C C . ALA A 1 229 ? -16.909 -6.114 -5.764 1.00 95.88 229 ALA A C 1
ATOM 1785 O O . ALA A 1 229 ? -16.284 -6.992 -6.374 1.00 95.88 229 ALA A O 1
ATOM 1786 N N . HIS A 1 230 ? -18.055 -6.357 -5.123 1.00 94.69 230 HIS A N 1
ATOM 1787 C CA . HIS A 1 230 ? -18.666 -7.676 -5.047 1.00 94.69 230 HIS A CA 1
ATOM 1788 C C . HIS A 1 230 ? -19.108 -8.176 -6.423 1.00 94.69 230 HIS A C 1
ATOM 1790 O O . HIS A 1 230 ? -18.773 -9.299 -6.795 1.00 94.69 230 HIS A O 1
ATOM 1796 N N . ALA A 1 231 ? -19.788 -7.346 -7.218 1.00 95.00 231 ALA A N 1
ATOM 1797 C CA . ALA A 1 231 ? -20.217 -7.704 -8.568 1.00 95.00 231 ALA A CA 1
ATOM 1798 C C . ALA A 1 231 ? -19.026 -8.066 -9.476 1.00 95.00 231 ALA A C 1
ATOM 1800 O O . ALA A 1 231 ? -19.068 -9.078 -10.181 1.00 95.00 231 ALA A O 1
ATOM 1801 N N . HIS A 1 232 ? -17.933 -7.295 -9.418 1.00 94.00 232 HIS A N 1
ATOM 1802 C CA . HIS A 1 232 ? -16.705 -7.574 -10.177 1.00 94.00 232 HIS A CA 1
ATOM 1803 C C . HIS A 1 232 ? -16.021 -8.873 -9.735 1.00 94.00 232 HIS A C 1
ATOM 1805 O O . HIS A 1 232 ? -15.500 -9.615 -10.573 1.00 94.00 232 HIS A O 1
ATOM 1811 N N . TRP A 1 233 ? -16.020 -9.173 -8.435 1.00 91.88 233 TRP A N 1
ATOM 1812 C CA . TRP A 1 233 ? -15.505 -10.438 -7.908 1.00 91.88 233 TRP A CA 1
ATOM 1813 C C . TRP A 1 233 ? -16.385 -11.634 -8.310 1.00 91.88 233 TRP A C 1
ATOM 1815 O O . TRP A 1 233 ? -15.874 -12.621 -8.852 1.00 91.88 233 TRP A O 1
ATOM 1825 N N . ALA A 1 234 ? -17.704 -11.528 -8.130 1.00 90.75 234 ALA A N 1
ATOM 1826 C CA . ALA A 1 234 ? -18.675 -12.566 -8.470 1.00 90.75 234 ALA A CA 1
ATOM 1827 C C . ALA A 1 234 ? -18.655 -12.901 -9.972 1.00 90.75 234 ALA A C 1
ATOM 1829 O O . ALA A 1 234 ? -18.676 -14.074 -10.352 1.00 90.75 234 ALA A O 1
ATOM 1830 N N . ALA A 1 235 ? -18.506 -11.891 -10.838 1.00 90.38 235 ALA A N 1
ATOM 1831 C CA . ALA A 1 235 ? -18.373 -12.073 -12.285 1.00 90.38 235 ALA A CA 1
ATOM 1832 C C . ALA A 1 235 ? -17.144 -12.914 -12.684 1.00 90.38 235 ALA A C 1
ATOM 1834 O O . ALA A 1 235 ? -17.158 -13.584 -13.718 1.00 90.38 235 ALA A O 1
ATOM 1835 N N . LYS A 1 236 ? -16.094 -12.929 -11.853 1.00 85.44 236 LYS A N 1
ATOM 1836 C CA . LYS A 1 236 ? -14.886 -13.751 -12.035 1.00 85.44 236 LYS A CA 1
ATOM 1837 C C . LYS A 1 236 ? -14.967 -15.114 -11.341 1.00 85.44 236 LYS A C 1
ATOM 1839 O O . LYS A 1 236 ? -13.945 -15.779 -11.207 1.00 85.44 236 LYS A O 1
ATOM 1844 N N . ARG A 1 237 ? -16.156 -15.536 -10.891 1.00 77.75 237 ARG A N 1
ATOM 1845 C CA . ARG A 1 237 ? -16.413 -16.855 -10.276 1.00 77.75 237 ARG A CA 1
ATOM 1846 C C . ARG A 1 237 ? -15.495 -17.178 -9.085 1.00 77.75 237 ARG A C 1
ATOM 1848 O O . ARG A 1 237 ? -15.177 -18.339 -8.852 1.00 77.75 237 ARG A O 1
ATOM 1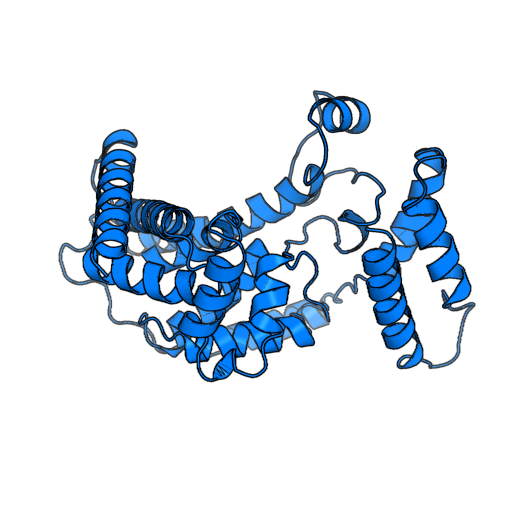855 N N . GLY A 1 238 ? -15.054 -16.162 -8.342 1.00 65.75 238 GLY A N 1
ATOM 1856 C CA . GLY A 1 238 ? -14.167 -16.355 -7.191 1.00 65.75 238 GLY A CA 1
ATOM 1857 C C . GLY A 1 238 ? -12.702 -16.653 -7.539 1.00 65.75 238 GLY A C 1
ATOM 1858 O O . GLY A 1 238 ? -11.945 -17.077 -6.672 1.00 65.75 238 GLY A O 1
ATOM 1859 N N . GLU A 1 239 ? -12.259 -16.432 -8.779 1.00 67.00 239 GLU A N 1
ATOM 1860 C CA . GLU A 1 239 ? -10.856 -16.656 -9.178 1.00 67.00 239 GLU A CA 1
ATOM 1861 C C . GLU A 1 239 ? -9.939 -15.451 -8.884 1.00 67.00 239 GLU A C 1
ATOM 1863 O O . GLU A 1 239 ? -8.717 -15.543 -8.985 1.00 67.00 239 GLU A O 1
ATOM 1868 N N . ALA A 1 240 ? -10.509 -14.307 -8.497 1.00 64.69 240 ALA A N 1
ATOM 1869 C CA . ALA A 1 240 ? -9.772 -13.071 -8.244 1.00 64.69 240 ALA A CA 1
ATOM 1870 C C . ALA A 1 240 ? -9.314 -12.936 -6.779 1.00 64.69 240 ALA A C 1
ATOM 1872 O O . ALA A 1 240 ? -9.778 -12.053 -6.063 1.00 64.69 240 ALA A O 1
ATOM 1873 N N . SER A 1 241 ? -8.363 -13.770 -6.350 1.00 65.75 241 SER A N 1
ATOM 1874 C CA . SER A 1 241 ? -7.690 -13.644 -5.045 1.00 65.75 241 SER A CA 1
ATOM 1875 C C . SER A 1 241 ? -6.388 -12.843 -5.148 1.00 65.75 241 SER A C 1
ATOM 1877 O O . SER A 1 241 ? -5.301 -13.367 -4.897 1.00 65.75 241 SER A O 1
ATOM 1879 N N . ALA A 1 242 ? -6.480 -11.588 -5.588 1.00 78.19 242 ALA A N 1
ATOM 1880 C CA . ALA A 1 242 ? -5.325 -10.691 -5.620 1.00 78.19 242 ALA A CA 1
ATOM 1881 C C . ALA A 1 242 ? -4.978 -10.178 -4.207 1.00 78.19 242 ALA A C 1
ATOM 1883 O O . ALA A 1 242 ? -5.842 -10.067 -3.337 1.00 78.19 242 ALA A O 1
ATOM 1884 N N . ASN A 1 243 ? -3.709 -9.831 -3.993 1.00 88.25 243 ASN A N 1
ATOM 1885 C CA . ASN A 1 243 ? -3.185 -9.282 -2.736 1.00 88.25 243 ASN A CA 1
ATOM 1886 C C . ASN A 1 243 ? -3.586 -7.818 -2.476 1.00 88.25 243 ASN A C 1
ATOM 1888 O O . ASN A 1 243 ? -3.298 -7.318 -1.394 1.00 88.25 243 ASN A O 1
ATOM 1892 N N . GLY A 1 244 ? -4.256 -7.144 -3.420 1.00 91.06 244 GLY A N 1
ATOM 1893 C CA . GLY A 1 244 ? -4.521 -5.699 -3.380 1.00 91.06 244 GLY A CA 1
ATOM 1894 C C . GLY A 1 244 ? -5.372 -5.207 -2.201 1.00 91.06 244 GLY A C 1
ATOM 1895 O O . GLY A 1 244 ? -5.419 -4.011 -1.943 1.00 91.06 244 GLY A O 1
ATOM 1896 N N . GLY A 1 245 ? -6.049 -6.099 -1.471 1.00 94.31 245 GLY A N 1
ATOM 1897 C CA . GLY A 1 245 ? -6.589 -5.783 -0.146 1.00 94.31 245 GLY A CA 1
ATOM 1898 C C . GLY A 1 245 ? -5.505 -5.831 0.936 1.00 94.31 245 GLY A C 1
ATOM 1899 O O . GLY A 1 245 ? -5.299 -4.858 1.654 1.00 94.31 245 GLY A O 1
ATOM 1900 N N . VAL A 1 246 ? -4.784 -6.951 1.009 1.00 95.81 246 VAL A N 1
ATOM 1901 C CA . VAL A 1 246 ? -3.851 -7.293 2.094 1.00 95.81 246 VAL A CA 1
ATOM 1902 C C . VAL A 1 246 ? -2.686 -6.311 2.201 1.00 95.81 246 VAL A C 1
ATOM 1904 O O . VAL A 1 246 ? -2.312 -5.951 3.315 1.00 95.81 246 VAL A O 1
ATOM 1907 N N . MET A 1 247 ? -2.137 -5.853 1.071 1.00 96.56 247 MET A N 1
ATOM 1908 C CA . MET A 1 247 ? -0.931 -5.010 1.056 1.00 96.56 247 MET A CA 1
ATOM 1909 C C . MET A 1 247 ? -1.080 -3.657 1.774 1.00 96.56 247 MET A C 1
ATOM 1911 O O . MET A 1 247 ? -0.102 -3.115 2.280 1.00 96.56 247 MET A O 1
ATOM 1915 N N . ARG A 1 248 ? -2.314 -3.161 1.919 1.00 97.12 248 ARG A N 1
ATOM 1916 C CA . ARG A 1 248 ? -2.620 -1.816 2.442 1.00 97.12 248 ARG A CA 1
ATOM 1917 C C . ARG A 1 248 ? -3.412 -1.802 3.751 1.00 97.12 248 ARG A C 1
ATOM 1919 O O . ARG A 1 248 ? -3.494 -0.770 4.409 1.00 97.12 248 ARG A O 1
ATOM 1926 N N . THR A 1 249 ? -4.033 -2.915 4.154 1.00 97.31 249 THR A N 1
ATOM 1927 C CA . THR A 1 249 ? -5.038 -2.909 5.238 1.00 97.31 249 THR A CA 1
ATOM 1928 C C . THR A 1 249 ? -4.478 -3.034 6.648 1.00 97.31 249 THR A C 1
ATOM 1930 O O . THR A 1 249 ? -5.227 -2.813 7.596 1.00 97.31 249 THR A O 1
ATOM 1933 N N . ALA A 1 250 ? -3.199 -3.366 6.840 1.00 97.06 250 ALA A N 1
ATOM 1934 C CA . ALA A 1 250 ? -2.638 -3.584 8.180 1.00 97.06 250 ALA A CA 1
ATOM 1935 C C . ALA A 1 250 ? -2.823 -2.370 9.120 1.00 97.06 250 ALA A C 1
ATOM 1937 O O . ALA A 1 250 ? -3.066 -2.540 10.315 1.00 97.06 250 ALA A O 1
ATOM 1938 N N . ILE A 1 251 ? -2.822 -1.146 8.572 1.00 98.12 251 ILE A N 1
ATOM 1939 C CA . ILE A 1 251 ? -3.051 0.105 9.316 1.00 98.12 251 ILE A CA 1
ATOM 1940 C C . ILE A 1 251 ? -4.434 0.187 9.987 1.00 98.12 251 ILE A C 1
ATOM 1942 O O . ILE A 1 251 ? -4.596 0.874 10.994 1.00 98.12 251 ILE A O 1
ATOM 1946 N N . THR A 1 252 ? -5.425 -0.565 9.497 1.00 98.38 252 THR A N 1
ATOM 1947 C CA . THR A 1 252 ? -6.769 -0.635 10.104 1.00 98.38 252 THR A CA 1
ATOM 1948 C C . THR A 1 252 ? -6.765 -1.281 11.495 1.00 98.38 252 THR A C 1
ATOM 1950 O O . THR A 1 252 ? -7.709 -1.089 12.257 1.00 98.38 252 THR A O 1
ATOM 1953 N N . GLY A 1 253 ? -5.688 -1.985 11.866 1.00 97.31 253 GLY A N 1
ATOM 1954 C CA . GLY A 1 253 ? -5.490 -2.533 13.209 1.00 97.31 253 GLY A CA 1
ATOM 1955 C C . GLY A 1 253 ? -5.136 -1.497 14.279 1.00 97.31 253 GLY A C 1
ATOM 1956 O O . GLY A 1 253 ? -5.106 -1.848 15.454 1.00 97.31 253 GLY A O 1
ATOM 1957 N N . VAL A 1 254 ? -4.860 -0.241 13.903 1.00 96.88 254 VAL A N 1
ATOM 1958 C CA . VAL A 1 254 ? -4.372 0.802 14.822 1.00 96.88 254 VAL A CA 1
ATOM 1959 C C . VAL A 1 254 ? -5.484 1.540 15.579 1.00 96.88 254 VAL A C 1
ATOM 1961 O O . VAL A 1 254 ? -5.379 1.617 16.801 1.00 96.88 254 VAL A O 1
ATOM 1964 N N . PRO A 1 255 ? -6.542 2.090 14.944 1.00 95.00 255 PRO A N 1
ATOM 1965 C CA . PRO A 1 255 ? -7.400 3.072 15.616 1.00 95.00 255 PRO A CA 1
ATOM 1966 C C . PRO A 1 255 ? -8.093 2.574 16.878 1.00 95.00 255 PRO A C 1
ATOM 1968 O O . PRO A 1 255 ? -8.103 3.255 17.899 1.00 95.00 255 PRO A O 1
ATOM 1971 N N . ASN A 1 256 ? -8.614 1.353 16.812 1.00 94.94 256 ASN A N 1
ATOM 1972 C CA . ASN A 1 256 ? -9.304 0.695 17.912 1.00 94.94 256 ASN A CA 1
ATOM 1973 C C . ASN A 1 256 ? -8.596 -0.615 18.264 1.00 94.94 256 ASN A C 1
ATOM 1975 O O . ASN A 1 256 ? -9.246 -1.630 18.484 1.00 94.94 256 ASN A O 1
ATOM 1979 N N . PHE A 1 257 ? -7.257 -0.617 18.305 1.00 95.56 257 PHE A N 1
ATOM 1980 C CA . PHE A 1 257 ? -6.451 -1.829 18.520 1.00 95.56 257 PHE A CA 1
ATOM 1981 C C . PHE A 1 257 ? -6.823 -2.618 19.795 1.00 95.56 257 PHE A C 1
ATOM 1983 O O . PHE A 1 257 ? -6.505 -3.798 19.922 1.00 95.56 257 PHE A O 1
ATOM 1990 N N . PHE A 1 258 ? -7.485 -1.980 20.761 1.00 94.00 258 PHE A N 1
ATOM 1991 C CA . PHE A 1 258 ? -7.974 -2.585 22.002 1.00 94.00 258 PHE A CA 1
ATOM 1992 C C . PHE A 1 258 ? -9.331 -3.299 21.861 1.00 94.00 258 PHE A C 1
ATOM 1994 O O . PHE A 1 258 ? -9.739 -4.011 22.783 1.00 94.00 258 PHE A O 1
ATOM 2001 N N . ASP A 1 259 ? -10.006 -3.172 20.722 1.00 94.19 259 ASP A N 1
ATOM 2002 C CA . ASP A 1 259 ? -11.281 -3.810 20.405 1.00 94.19 259 ASP A CA 1
ATOM 2003 C C . ASP A 1 259 ? -11.159 -4.617 19.101 1.00 94.19 259 ASP A C 1
ATOM 2005 O O . ASP A 1 259 ? -11.220 -4.087 17.990 1.00 94.19 259 ASP A O 1
ATOM 2009 N N . ARG A 1 260 ? -11.010 -5.941 19.239 1.00 92.38 260 ARG A N 1
ATOM 2010 C CA . ARG A 1 260 ? -10.880 -6.860 18.096 1.00 92.38 260 ARG A CA 1
ATOM 2011 C C . ARG A 1 260 ? -12.101 -6.834 17.176 1.00 92.38 260 ARG A C 1
ATOM 2013 O O . ARG A 1 260 ? -11.942 -7.034 15.975 1.00 92.38 260 ARG A O 1
ATOM 2020 N N . ALA A 1 261 ? -13.301 -6.608 17.713 1.00 92.69 261 ALA A N 1
ATOM 2021 C CA . ALA A 1 261 ? -14.515 -6.553 16.905 1.00 92.69 261 ALA A CA 1
ATOM 2022 C C . ALA A 1 261 ? -14.535 -5.277 16.054 1.00 92.69 261 ALA A C 1
ATOM 2024 O O . ALA A 1 261 ? -14.847 -5.342 14.864 1.00 92.69 261 ALA A O 1
ATOM 2025 N N . ALA A 1 262 ? -14.120 -4.143 16.628 1.00 95.31 262 ALA A N 1
ATOM 2026 C CA . ALA A 1 262 ? -13.961 -2.892 15.890 1.00 95.31 262 ALA A CA 1
ATOM 2027 C C . ALA A 1 262 ? -12.875 -2.988 14.805 1.00 95.31 262 ALA A C 1
ATOM 2029 O O . ALA A 1 262 ? -13.090 -2.509 13.689 1.00 95.31 262 ALA A O 1
ATOM 2030 N N . VAL A 1 263 ? -11.741 -3.639 15.098 1.00 96.81 263 VAL A N 1
ATOM 2031 C CA . VAL A 1 263 ? -10.691 -3.913 14.100 1.00 96.81 263 VAL A CA 1
ATOM 2032 C C . VAL A 1 263 ? -11.250 -4.772 12.969 1.00 96.81 263 VAL A C 1
ATOM 2034 O O . VAL A 1 263 ? -11.176 -4.365 11.815 1.00 96.81 263 VAL A O 1
ATOM 2037 N N . LEU A 1 264 ? -11.895 -5.902 13.282 1.00 95.44 264 LEU A N 1
ATOM 2038 C CA . LEU A 1 264 ? -12.497 -6.785 12.279 1.00 95.44 264 LEU A CA 1
ATOM 2039 C C . LEU A 1 264 ? -13.490 -6.035 11.384 1.00 95.44 264 LEU A C 1
ATOM 2041 O O . LEU A 1 264 ? -13.408 -6.150 10.159 1.00 95.44 264 LEU A O 1
ATOM 2045 N N . ALA A 1 265 ? -14.399 -5.255 11.975 1.00 95.12 265 ALA A N 1
ATOM 2046 C CA . ALA A 1 265 ? -15.390 -4.478 11.236 1.00 95.12 265 ALA A CA 1
ATOM 2047 C C . ALA A 1 265 ? -14.728 -3.448 10.307 1.00 95.12 265 ALA A C 1
ATOM 2049 O O . ALA A 1 265 ? -15.035 -3.405 9.116 1.00 95.12 265 ALA A O 1
ATOM 2050 N N . THR A 1 266 ? -13.764 -2.682 10.826 1.00 97.69 266 THR A N 1
ATOM 2051 C CA . THR A 1 266 ? -13.042 -1.643 10.073 1.00 97.69 266 THR A CA 1
ATOM 2052 C C . THR A 1 266 ? -12.248 -2.247 8.916 1.00 97.69 266 THR A C 1
ATOM 2054 O O . THR A 1 266 ? -12.354 -1.794 7.777 1.00 97.69 266 THR A O 1
ATOM 2057 N N . THR A 1 267 ? -11.482 -3.307 9.177 1.00 98.00 267 THR A N 1
ATOM 2058 C CA . THR A 1 267 ? -10.693 -3.997 8.153 1.00 98.00 267 THR A CA 1
ATOM 2059 C C . THR A 1 267 ? -11.577 -4.603 7.069 1.00 98.00 267 THR A C 1
ATOM 2061 O O . THR A 1 267 ? -11.255 -4.494 5.886 1.00 98.00 267 THR A O 1
ATOM 2064 N N . THR A 1 268 ? -12.703 -5.211 7.453 1.00 96.31 268 THR A N 1
ATOM 2065 C CA . THR A 1 268 ? -13.654 -5.820 6.513 1.00 96.31 268 THR A CA 1
ATOM 2066 C C . THR A 1 268 ? -14.286 -4.768 5.607 1.00 96.31 268 THR A C 1
ATOM 2068 O O . THR A 1 268 ? -14.279 -4.942 4.388 1.00 96.31 268 THR A O 1
ATOM 2071 N N . ALA A 1 269 ? -14.771 -3.662 6.181 1.00 97.31 269 ALA A N 1
ATOM 2072 C CA . ALA A 1 269 ? -15.354 -2.547 5.437 1.00 97.31 269 ALA A CA 1
ATOM 2073 C C . ALA A 1 269 ? -14.368 -1.988 4.398 1.00 97.31 269 ALA A C 1
ATOM 2075 O O . ALA A 1 269 ? -14.659 -1.979 3.202 1.00 97.31 269 ALA A O 1
ATOM 2076 N N . ILE A 1 270 ? -13.149 -1.639 4.826 1.00 98.44 270 ILE A N 1
ATOM 2077 C CA . ILE A 1 270 ? -12.107 -1.083 3.948 1.00 98.44 270 ILE A CA 1
ATOM 2078 C C . ILE A 1 270 ? -11.648 -2.084 2.876 1.00 98.44 270 ILE A C 1
ATOM 2080 O O . ILE A 1 270 ? -11.442 -1.705 1.720 1.00 98.44 270 ILE A O 1
ATOM 2084 N N . CYS A 1 271 ? -11.495 -3.369 3.214 1.00 97.50 271 CYS A N 1
ATOM 2085 C CA . CYS A 1 271 ? -11.118 -4.403 2.245 1.00 97.50 271 CYS A CA 1
ATOM 2086 C C . CYS A 1 271 ? -12.168 -4.525 1.127 1.00 97.50 271 CYS A C 1
ATOM 2088 O O . CYS A 1 271 ? -11.832 -4.463 -0.064 1.00 97.50 271 CYS A O 1
ATOM 2090 N N . ARG A 1 272 ? -13.447 -4.603 1.518 1.00 96.31 272 ARG A N 1
ATOM 2091 C CA . ARG A 1 272 ? -14.588 -4.795 0.615 1.00 96.31 272 ARG A CA 1
ATOM 2092 C C . ARG A 1 272 ? -14.826 -3.632 -0.340 1.00 96.31 272 ARG A C 1
ATOM 2094 O O . ARG A 1 272 ? -15.498 -3.849 -1.340 1.00 96.31 272 ARG A O 1
ATOM 2101 N N . VAL A 1 273 ? -14.241 -2.453 -0.107 1.00 98.19 273 VAL A N 1
ATOM 2102 C CA . VAL A 1 273 ? -14.289 -1.337 -1.070 1.00 98.19 273 VAL A CA 1
ATOM 2103 C C . VAL A 1 273 ? -13.728 -1.742 -2.432 1.00 98.19 273 VAL A C 1
ATOM 2105 O O . VAL A 1 273 ? -14.212 -1.255 -3.443 1.00 98.19 273 VAL A O 1
ATOM 2108 N N . THR A 1 274 ? -12.739 -2.644 -2.507 1.00 97.12 274 THR A N 1
ATOM 2109 C CA . THR A 1 274 ? -12.247 -3.132 -3.815 1.00 97.12 274 THR A CA 1
ATOM 2110 C C . THR A 1 274 ? -12.100 -4.646 -3.932 1.00 97.12 274 THR A C 1
ATOM 2112 O O . THR A 1 274 ? -12.074 -5.163 -5.052 1.00 97.12 274 THR A O 1
ATOM 2115 N N . HIS A 1 275 ? -12.022 -5.376 -2.817 1.00 95.44 275 HIS A N 1
ATOM 2116 C CA . HIS A 1 275 ? -11.826 -6.823 -2.801 1.00 95.44 275 HIS A CA 1
ATOM 2117 C C . HIS A 1 275 ? -12.863 -7.494 -1.900 1.00 95.44 275 HIS A C 1
ATOM 2119 O O . HIS A 1 275 ? -12.730 -7.512 -0.682 1.00 95.44 275 HIS A O 1
ATOM 2125 N N . SER A 1 276 ? -13.881 -8.095 -2.513 1.00 92.88 276 SER A N 1
ATOM 2126 C CA . SER A 1 276 ? -14.933 -8.829 -1.795 1.00 92.88 276 SER A CA 1
ATOM 2127 C C . SER A 1 276 ? -14.665 -10.331 -1.684 1.00 92.88 276 SER A C 1
ATOM 2129 O O . SER A 1 276 ? -15.539 -11.066 -1.245 1.00 92.88 276 SER A O 1
ATOM 2131 N N . ASP A 1 277 ? -13.485 -10.809 -2.098 1.00 91.56 277 ASP A N 1
ATOM 2132 C CA . ASP A 1 277 ? -13.118 -12.217 -1.932 1.00 91.56 277 ASP A CA 1
ATOM 2133 C C . ASP A 1 277 ? -12.985 -12.545 -0.436 1.00 91.56 277 ASP A C 1
ATOM 2135 O O . ASP A 1 277 ? -12.119 -11.955 0.221 1.00 91.56 277 ASP A O 1
ATOM 2139 N N . PRO A 1 278 ? -13.752 -13.510 0.106 1.00 90.25 278 PRO A N 1
ATOM 2140 C CA . PRO A 1 278 ? -13.683 -13.868 1.520 1.00 90.25 278 PRO A CA 1
ATOM 2141 C C . PRO A 1 278 ? -12.268 -14.230 1.990 1.00 90.25 278 PRO A C 1
ATOM 2143 O O . PRO A 1 278 ? -11.891 -13.916 3.115 1.00 90.25 278 PRO A O 1
ATOM 2146 N N . ARG A 1 279 ? -11.433 -14.832 1.128 1.00 90.69 279 ARG A N 1
ATOM 2147 C CA . ARG A 1 279 ? -10.032 -15.163 1.454 1.00 90.69 279 ARG A CA 1
ATOM 2148 C C . ARG A 1 279 ? -9.163 -13.916 1.567 1.00 90.69 279 ARG A C 1
ATOM 2150 O O . ARG A 1 279 ? -8.236 -13.891 2.376 1.00 90.69 279 ARG A O 1
ATOM 2157 N N . CYS A 1 280 ? -9.452 -12.894 0.760 1.00 93.00 280 CYS A N 1
ATOM 2158 C CA . CYS A 1 280 ? -8.781 -11.601 0.840 1.00 93.00 280 CYS A CA 1
ATOM 2159 C C . CYS A 1 280 ? -9.194 -10.884 2.128 1.00 93.00 280 CYS A C 1
ATOM 2161 O O . CYS A 1 280 ? -8.319 -10.496 2.897 1.00 93.00 280 CYS A O 1
ATOM 2163 N N . VAL A 1 281 ? -10.499 -10.809 2.416 1.00 93.62 281 VAL A N 1
ATOM 2164 C CA . VAL A 1 281 ? -11.038 -10.218 3.655 1.00 93.62 281 VAL A CA 1
ATOM 2165 C C . VAL A 1 281 ? -10.432 -10.893 4.885 1.00 93.62 281 VAL A C 1
ATOM 2167 O O . VAL A 1 281 ? -9.871 -10.217 5.744 1.00 93.62 281 VAL A O 1
ATOM 2170 N N . ALA A 1 282 ? -10.446 -12.226 4.934 1.00 93.38 282 ALA A N 1
ATOM 2171 C CA . ALA A 1 282 ? -9.871 -12.999 6.030 1.00 93.38 282 ALA A CA 1
ATOM 2172 C C . ALA A 1 282 ? -8.365 -12.743 6.208 1.00 93.38 282 ALA A C 1
ATOM 2174 O O . ALA A 1 282 ? -7.902 -12.552 7.330 1.00 93.38 282 ALA A O 1
ATOM 2175 N N . SER A 1 283 ? -7.608 -12.674 5.108 1.00 94.50 283 SER A N 1
ATOM 2176 C CA . SER A 1 283 ? -6.179 -12.326 5.139 1.00 94.50 283 SER A CA 1
ATOM 2177 C C . SER A 1 283 ? -5.934 -10.898 5.640 1.00 94.50 283 SER A C 1
ATOM 2179 O O . SER A 1 283 ? -5.005 -10.668 6.413 1.00 94.50 283 SER A O 1
ATOM 2181 N N . CYS A 1 284 ? -6.775 -9.939 5.241 1.00 96.62 284 CYS A N 1
ATOM 2182 C CA . CYS A 1 284 ? -6.695 -8.557 5.717 1.00 96.62 284 CYS A CA 1
ATOM 2183 C C . CYS A 1 284 ? -6.956 -8.488 7.225 1.00 96.62 284 CYS A C 1
ATOM 2185 O O . CYS A 1 284 ? -6.182 -7.865 7.953 1.00 96.62 284 CYS A O 1
ATOM 2187 N N . VAL A 1 285 ? -8.012 -9.165 7.694 1.00 96.50 285 VAL A N 1
ATOM 2188 C CA . VAL A 1 285 ? -8.366 -9.262 9.118 1.00 96.50 285 VAL A CA 1
ATOM 2189 C C . VAL A 1 285 ? -7.230 -9.904 9.910 1.00 96.50 285 VAL A C 1
ATOM 2191 O O . VAL A 1 285 ? -6.862 -9.370 10.950 1.00 96.50 285 VAL A O 1
ATOM 2194 N N . ALA A 1 286 ? -6.617 -10.981 9.410 1.00 95.00 286 ALA A N 1
ATOM 2195 C CA . ALA A 1 286 ? -5.460 -11.595 10.061 1.00 95.00 286 ALA A CA 1
ATOM 2196 C C . ALA A 1 286 ? -4.322 -10.581 10.270 1.00 95.00 286 ALA A C 1
ATOM 2198 O O . ALA A 1 286 ? -3.834 -10.418 11.386 1.00 95.00 286 ALA A O 1
ATOM 2199 N N . ALA A 1 287 ? -3.935 -9.853 9.216 1.00 95.81 287 ALA A N 1
ATOM 2200 C CA . ALA A 1 287 ? -2.863 -8.863 9.292 1.00 95.81 287 ALA A CA 1
ATOM 2201 C C . ALA A 1 287 ? -3.188 -7.714 10.266 1.00 95.81 287 ALA A C 1
ATOM 2203 O O . ALA A 1 287 ? -2.342 -7.325 11.071 1.00 95.81 287 ALA A O 1
ATOM 2204 N N . ALA A 1 288 ? -4.418 -7.195 10.233 1.00 97.31 288 ALA A N 1
ATOM 2205 C CA . ALA A 1 288 ? -4.854 -6.125 11.128 1.00 97.31 288 ALA A CA 1
ATOM 2206 C C . ALA A 1 288 ? -4.952 -6.583 12.595 1.00 97.31 288 ALA A C 1
ATOM 2208 O O . ALA A 1 288 ? -4.590 -5.830 13.499 1.00 97.31 288 ALA A O 1
ATOM 2209 N N . ILE A 1 289 ? -5.378 -7.825 12.844 1.00 95.31 289 ILE A N 1
ATOM 2210 C CA . ILE A 1 289 ? -5.411 -8.405 14.192 1.00 95.31 289 ILE A CA 1
ATOM 2211 C C . ILE A 1 289 ? -3.995 -8.644 14.718 1.00 95.31 289 ILE A C 1
ATOM 2213 O O . ILE A 1 289 ? -3.737 -8.319 15.872 1.00 95.31 289 ILE A O 1
ATOM 2217 N N . CYS A 1 290 ? -3.048 -9.090 13.885 1.00 94.00 290 CYS A N 1
ATOM 2218 C CA . CYS A 1 290 ? -1.636 -9.140 14.278 1.00 94.00 290 CYS A CA 1
ATOM 2219 C C . CYS A 1 290 ? -1.140 -7.771 14.770 1.00 94.00 290 CYS A C 1
ATOM 2221 O O . CYS A 1 290 ? -0.542 -7.683 15.841 1.00 94.00 290 CYS A O 1
ATOM 2223 N N . VAL A 1 291 ? -1.417 -6.694 14.023 1.00 95.50 291 VAL A N 1
ATOM 2224 C CA . VAL A 1 291 ? -1.076 -5.321 14.441 1.00 95.50 291 VAL A CA 1
ATOM 2225 C C . VAL A 1 291 ? -1.756 -4.968 15.764 1.00 95.50 291 VAL A C 1
ATOM 2227 O O . VAL A 1 291 ? -1.096 -4.471 16.675 1.00 95.50 291 VAL A O 1
ATOM 2230 N N . SER A 1 292 ? -3.050 -5.258 15.892 1.00 95.44 292 SER A N 1
ATOM 2231 C CA . SER A 1 292 ? -3.823 -4.999 17.107 1.00 95.44 292 SER A CA 1
ATOM 2232 C C . SER A 1 292 ? -3.200 -5.670 18.336 1.00 95.44 292 SER A C 1
ATOM 2234 O O . SER A 1 292 ? -2.924 -4.984 19.320 1.00 95.44 292 SER A O 1
ATOM 2236 N N . GLU A 1 293 ? -2.872 -6.962 18.270 1.00 92.81 293 GLU A N 1
ATOM 2237 C CA . GLU A 1 293 ? -2.238 -7.695 19.376 1.00 92.81 293 GLU A CA 1
ATOM 2238 C C . GLU A 1 293 ? -0.845 -7.151 19.717 1.00 92.81 293 GLU A C 1
ATOM 2240 O O . GLU A 1 293 ? -0.527 -6.935 20.891 1.00 92.81 293 GLU A O 1
ATOM 2245 N N . LEU A 1 294 ? -0.032 -6.841 18.701 1.00 92.81 294 LEU A N 1
ATOM 2246 C CA . LEU A 1 294 ? 1.284 -6.234 18.904 1.00 92.81 294 LEU A CA 1
ATOM 2247 C C . LEU A 1 294 ? 1.186 -4.872 19.609 1.00 92.81 294 LEU A C 1
ATOM 2249 O O . LEU A 1 294 ? 2.068 -4.532 20.398 1.00 92.81 294 LEU A O 1
ATOM 2253 N N . LEU A 1 295 ? 0.127 -4.093 19.377 1.00 94.56 295 LEU A N 1
ATOM 2254 C CA . LEU A 1 295 ? -0.090 -2.804 20.044 1.00 94.56 295 LEU A CA 1
ATOM 2255 C C . LEU A 1 295 ? -0.663 -2.937 21.461 1.00 94.56 295 LEU A C 1
ATOM 2257 O O . LEU A 1 295 ? -0.415 -2.068 22.298 1.00 94.56 295 LEU A O 1
ATOM 2261 N N . ARG A 1 296 ? -1.351 -4.036 21.788 1.00 92.56 296 ARG A N 1
ATOM 2262 C CA . ARG A 1 296 ? -1.757 -4.338 23.176 1.00 92.56 296 ARG A CA 1
ATOM 2263 C C . ARG A 1 296 ? -0.560 -4.664 24.072 1.00 92.56 296 ARG A C 1
ATOM 2265 O O . ARG A 1 296 ? -0.652 -4.521 25.288 1.00 92.56 296 ARG A O 1
ATOM 2272 N N . GLY A 1 297 ? 0.562 -5.081 23.481 1.00 82.81 297 GLY A N 1
ATOM 2273 C CA . GLY A 1 297 ? 1.810 -5.328 24.202 1.00 82.81 297 GLY A CA 1
ATOM 2274 C C . GLY A 1 297 ? 1.754 -6.518 25.157 1.00 82.81 297 GLY A C 1
ATOM 2275 O O . GLY A 1 297 ? 2.536 -6.581 26.105 1.00 82.81 297 GLY A O 1
ATOM 2276 N N . THR A 1 298 ? 0.830 -7.455 24.948 1.00 66.12 298 THR A N 1
ATOM 2277 C CA . THR A 1 298 ? 0.801 -8.691 25.732 1.00 66.12 298 THR A CA 1
ATOM 2278 C C . THR A 1 298 ? 2.148 -9.409 25.607 1.00 66.12 298 THR A C 1
ATOM 2280 O O . THR A 1 298 ? 2.732 -9.403 24.525 1.00 66.12 298 THR A O 1
ATOM 2283 N N . GLU A 1 299 ? 2.613 -10.091 26.661 1.00 61.44 299 GLU A N 1
ATOM 2284 C CA . GLU A 1 299 ? 3.763 -11.027 26.619 1.00 61.44 299 GLU A CA 1
ATOM 2285 C C . GLU A 1 299 ? 3.508 -12.253 25.717 1.00 61.44 299 GLU A C 1
ATOM 2287 O O . GLU A 1 299 ? 4.185 -13.274 25.817 1.00 61.44 299 GLU A O 1
ATOM 2292 N N . ALA A 1 300 ? 2.496 -12.161 24.855 1.00 61.16 300 ALA A N 1
ATOM 2293 C CA . ALA A 1 300 ? 2.137 -13.179 23.910 1.00 61.16 300 ALA A CA 1
ATOM 2294 C C . ALA A 1 300 ? 3.319 -13.429 22.982 1.00 61.16 300 ALA A C 1
ATOM 2296 O O . ALA A 1 300 ? 3.833 -12.506 22.342 1.00 61.16 300 ALA A O 1
ATOM 2297 N N . ASP A 1 301 ? 3.759 -14.681 22.929 1.00 73.38 301 ASP A N 1
ATOM 2298 C CA . ASP A 1 301 ? 4.748 -15.064 21.942 1.00 73.38 301 ASP A CA 1
ATOM 2299 C C . ASP A 1 301 ? 4.167 -14.897 20.525 1.00 73.38 301 ASP A C 1
ATOM 2301 O O . ASP A 1 301 ? 2.959 -14.726 20.315 1.00 73.38 301 ASP A O 1
ATOM 2305 N N . ALA A 1 302 ? 5.042 -14.930 19.524 1.00 74.94 302 ALA A N 1
ATOM 2306 C CA . ALA A 1 302 ? 4.627 -14.761 18.137 1.00 74.94 302 ALA A CA 1
ATOM 2307 C C . ALA A 1 302 ? 3.557 -15.785 17.702 1.00 74.94 302 ALA A C 1
ATOM 2309 O O . ALA A 1 302 ? 2.750 -15.472 16.829 1.00 74.94 302 ALA A O 1
ATOM 2310 N N . TYR A 1 303 ? 3.513 -16.975 18.312 1.00 78.31 303 TYR A N 1
ATOM 2311 C CA . TYR A 1 303 ? 2.525 -18.002 17.985 1.00 78.31 303 TYR A CA 1
ATOM 2312 C C . TYR A 1 303 ? 1.138 -17.626 18.491 1.00 78.31 303 TYR A C 1
ATOM 2314 O O . TYR A 1 303 ? 0.175 -17.763 17.748 1.00 78.31 303 TYR A O 1
ATOM 2322 N N . GLN A 1 304 ? 1.027 -17.073 19.697 1.00 80.62 304 GLN A N 1
ATOM 2323 C CA . GLN A 1 304 ? -0.252 -16.609 20.237 1.00 80.62 304 GLN A CA 1
ATOM 2324 C C . GLN A 1 304 ? -0.849 -15.453 19.419 1.00 80.62 304 GLN A C 1
ATOM 2326 O O . GLN A 1 304 ? -2.062 -15.410 19.203 1.00 80.62 304 GLN A O 1
ATOM 2331 N N . VAL A 1 305 ? -0.005 -14.543 18.918 1.00 81.00 305 VAL A N 1
ATOM 2332 C CA . VAL A 1 305 ? -0.434 -13.475 17.995 1.00 81.00 305 VAL A CA 1
ATOM 2333 C C . VAL A 1 305 ? -0.960 -14.069 16.686 1.00 81.00 305 VAL A C 1
ATOM 2335 O O . VAL A 1 305 ? -2.030 -13.683 16.211 1.00 81.00 305 VAL A O 1
ATOM 2338 N N . VAL A 1 306 ? -0.237 -15.040 16.121 1.00 82.31 306 VAL A N 1
ATOM 2339 C CA . VAL A 1 306 ? -0.643 -15.734 14.891 1.00 82.31 306 VAL A CA 1
ATOM 2340 C C . VAL A 1 306 ? -1.941 -16.519 15.097 1.00 82.31 306 VAL A C 1
ATOM 2342 O O . VAL A 1 306 ? -2.836 -16.422 14.261 1.00 82.31 306 VAL A O 1
ATOM 2345 N N . ASP A 1 307 ? -2.096 -17.237 16.208 1.00 84.06 307 ASP A N 1
ATOM 2346 C CA . ASP A 1 307 ? -3.310 -17.997 16.520 1.00 84.06 307 ASP A CA 1
ATOM 2347 C C . ASP A 1 307 ? -4.536 -17.082 16.614 1.00 84.06 307 ASP A C 1
ATOM 2349 O O . ASP A 1 307 ? -5.580 -17.384 16.031 1.00 84.06 307 ASP A O 1
ATOM 2353 N N . ALA A 1 308 ? -4.413 -15.931 17.286 1.00 80.94 308 ALA A N 1
ATOM 2354 C CA . ALA A 1 308 ? -5.486 -14.941 17.361 1.00 80.94 308 ALA A CA 1
ATOM 2355 C C . ALA A 1 308 ? -5.868 -14.405 15.969 1.00 80.94 308 ALA A C 1
ATOM 2357 O O . ALA A 1 308 ? -7.054 -14.299 15.643 1.00 80.94 308 ALA A O 1
ATOM 2358 N N . ALA A 1 309 ? -4.873 -14.117 15.127 1.00 82.38 309 ALA A N 1
ATOM 2359 C CA . ALA A 1 309 ? -5.087 -13.669 13.756 1.00 82.38 309 ALA A CA 1
ATOM 2360 C C . ALA A 1 309 ? -5.782 -14.734 12.893 1.00 82.38 309 ALA A C 1
ATOM 2362 O O . ALA A 1 309 ? -6.727 -14.421 12.167 1.00 82.38 309 ALA A O 1
ATOM 2363 N N . VAL A 1 310 ? -5.374 -16.001 13.012 1.00 84.62 310 VA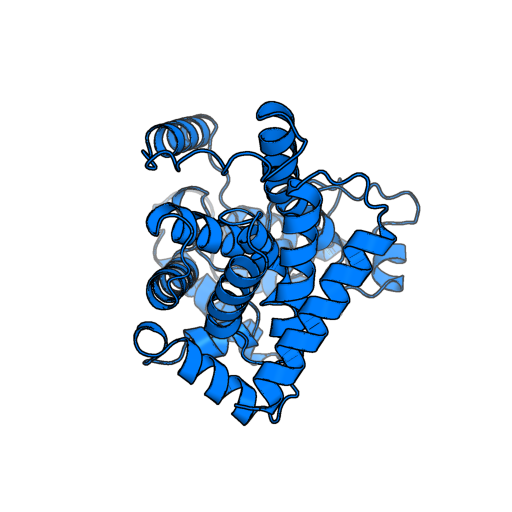L A N 1
ATOM 2364 C CA . VAL A 1 310 ? -5.997 -17.132 12.308 1.00 84.62 310 VAL A CA 1
ATOM 2365 C C . VAL A 1 310 ? -7.442 -17.335 12.768 1.00 84.62 310 VAL A C 1
ATOM 2367 O O . VAL A 1 310 ? -8.331 -17.488 11.932 1.00 84.62 310 VAL A O 1
ATOM 2370 N N . GLN A 1 311 ? -7.715 -17.286 14.074 1.00 85.69 311 GLN A N 1
ATOM 2371 C CA . GLN A 1 311 ? -9.078 -17.409 14.606 1.00 85.69 311 GLN A CA 1
ATOM 2372 C C . GLN A 1 311 ? -9.998 -16.287 14.108 1.00 85.69 311 GLN A C 1
ATOM 2374 O O . GLN A 1 311 ? -11.145 -16.547 13.726 1.00 85.69 311 GLN A O 1
ATOM 2379 N N . ALA A 1 312 ? -9.502 -15.048 14.069 1.00 81.38 312 ALA A N 1
ATOM 2380 C CA . ALA A 1 312 ? -10.252 -13.915 13.537 1.00 81.38 312 ALA A CA 1
ATOM 2381 C C . ALA A 1 312 ? -10.516 -14.065 12.030 1.00 81.38 312 ALA A C 1
ATOM 2383 O O . ALA A 1 312 ? -11.637 -13.832 11.579 1.00 81.38 312 ALA A O 1
ATOM 2384 N N . ALA A 1 313 ? -9.525 -14.532 11.266 1.00 83.25 313 ALA A N 1
ATOM 2385 C CA . ALA A 1 313 ? -9.669 -14.813 9.840 1.00 83.25 313 ALA A CA 1
ATOM 2386 C C . ALA A 1 313 ? -10.726 -15.894 9.564 1.00 83.25 313 ALA A C 1
ATOM 2388 O O . ALA A 1 313 ? -11.587 -15.714 8.705 1.00 83.25 313 ALA A O 1
ATOM 2389 N N . VAL A 1 314 ? -10.711 -16.994 10.325 1.00 83.19 314 VAL A N 1
ATOM 2390 C CA . VAL A 1 314 ? -11.727 -18.057 10.233 1.00 83.19 314 VAL A CA 1
ATOM 2391 C C . VAL A 1 314 ? -13.116 -17.528 10.592 1.00 83.19 314 VAL A C 1
ATOM 2393 O O . VAL A 1 314 ? -14.088 -17.832 9.904 1.00 83.19 314 VAL A O 1
ATOM 2396 N N . SER A 1 315 ? -13.219 -16.698 11.631 1.00 81.62 315 SER A N 1
ATOM 2397 C CA . SER A 1 315 ? -14.492 -16.077 12.017 1.00 81.62 315 SER A CA 1
ATOM 2398 C C . SER A 1 315 ? -15.040 -15.179 10.906 1.00 81.62 315 SER A C 1
ATOM 2400 O O . SER A 1 315 ? -16.223 -15.271 10.582 1.00 81.62 315 SER A O 1
ATOM 2402 N N . ALA A 1 316 ? -14.180 -14.382 10.265 1.00 78.75 316 ALA A N 1
ATOM 2403 C CA . ALA A 1 316 ? -14.557 -13.571 9.112 1.00 78.75 316 ALA A CA 1
ATOM 2404 C C . ALA A 1 316 ? -15.059 -14.443 7.945 1.00 78.75 316 ALA A C 1
ATOM 2406 O O . ALA A 1 316 ? -16.115 -14.158 7.388 1.00 78.75 316 ALA A O 1
ATOM 2407 N N . LEU A 1 317 ? -14.380 -15.554 7.630 1.00 81.06 317 LEU A N 1
ATOM 2408 C CA . LEU A 1 317 ? -14.839 -16.501 6.601 1.00 81.06 317 LEU A CA 1
ATOM 2409 C C . LEU A 1 317 ? -16.211 -17.109 6.917 1.00 81.06 317 LEU A C 1
ATOM 2411 O O . LEU A 1 317 ? -17.030 -17.272 6.017 1.00 81.06 317 LEU A O 1
ATOM 2415 N N . HIS A 1 318 ? -16.475 -17.458 8.177 1.00 79.75 318 HIS A N 1
ATOM 2416 C CA . HIS A 1 318 ? -17.774 -18.004 8.572 1.00 79.75 318 HIS A CA 1
ATOM 2417 C C . HIS A 1 318 ? -18.894 -16.964 8.486 1.00 79.75 318 HIS A C 1
ATOM 2419 O O . HIS A 1 318 ? -19.999 -17.3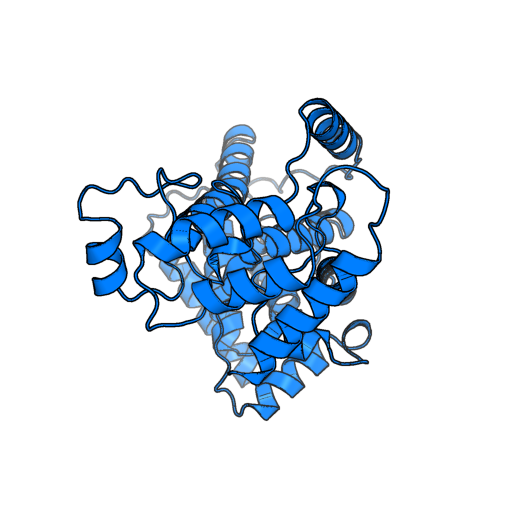09 8.077 1.00 79.75 318 HIS A O 1
ATOM 2425 N N . MET A 1 319 ? -18.615 -15.704 8.836 1.00 74.94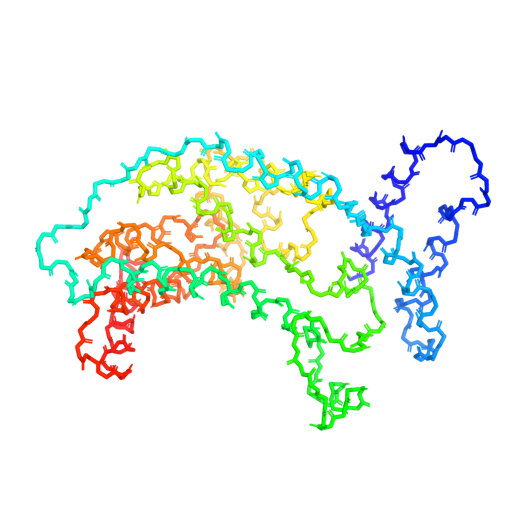 319 MET A N 1
ATOM 2426 C CA . MET A 1 319 ? -19.574 -14.610 8.654 1.00 74.94 319 MET A CA 1
ATOM 2427 C C . MET A 1 319 ? -19.902 -14.391 7.173 1.00 74.94 319 MET A C 1
ATOM 2429 O O . MET A 1 319 ? -21.067 -14.202 6.842 1.00 74.94 319 MET A O 1
ATOM 2433 N N . GLU A 1 320 ? -18.901 -14.471 6.293 1.00 71.12 320 GLU A N 1
ATOM 2434 C CA . GLU A 1 320 ? -19.086 -14.387 4.836 1.00 71.12 320 GLU A CA 1
ATOM 2435 C C . GLU A 1 320 ? -19.931 -15.546 4.293 1.00 71.12 320 GLU A C 1
ATOM 2437 O O . GLU A 1 320 ? -20.781 -15.339 3.440 1.00 71.12 320 GLU A O 1
ATOM 2442 N N . ALA A 1 321 ? -19.733 -16.769 4.791 1.00 64.62 321 ALA A N 1
ATOM 2443 C CA . ALA A 1 321 ? -20.500 -17.933 4.340 1.00 64.62 321 ALA A CA 1
ATOM 2444 C C . ALA A 1 321 ? -21.975 -17.916 4.787 1.00 64.62 321 ALA A C 1
ATOM 2446 O O . ALA A 1 321 ? -22.787 -18.657 4.233 1.00 64.62 321 ALA A O 1
ATOM 2447 N N . ALA A 1 322 ? -22.304 -17.133 5.817 1.00 61.78 322 ALA A N 1
ATOM 2448 C CA . ALA A 1 322 ? -23.649 -17.033 6.379 1.00 61.78 322 ALA A CA 1
ATOM 2449 C C . ALA A 1 322 ? -24.487 -15.880 5.791 1.00 61.78 322 ALA A C 1
ATOM 2451 O O . ALA A 1 322 ? -25.697 -15.855 6.027 1.00 61.78 322 ALA A O 1
ATOM 2452 N N . ALA A 1 323 ? -23.853 -14.937 5.085 1.00 57.84 323 ALA A N 1
ATOM 2453 C CA . ALA A 1 323 ? -24.477 -13.773 4.449 1.00 57.84 323 ALA A CA 1
ATOM 2454 C C . ALA A 1 323 ? -24.878 -14.066 2.995 1.00 57.84 323 ALA A C 1
ATOM 2456 O O . ALA A 1 323 ? -25.921 -13.519 2.569 1.00 57.84 323 ALA A O 1
#

Foldseek 3Di:
DVVVLVVVLVVVLVVQVVDDDDDDPPCHSVNLVVLQCLQADPPRDQVSNVVSLVVLLPVQFDADDPVLVVVLVVVVVPDDFDDADDAPPLLAPDDPVVLVVLLCCVLVVLQFCQLLCLQCPPHDPVRCCVPQNPPFDRTSQGPDGRRHPQSSNDHRNGGALLSQLLVLLVVQCSVVQLAADLLSSLVSLLVCQQQNPVSNVHGHRRPDDPQQVVLNPDPCLNVCQLVSLVVSCVVVVLPPPDLSLQSRLLSSLPRPLSDLVRSLVRSQSNSSSHHPRLQNSLNSSLSSQLSSVVSNHPPDDPVNSNVRSNVSSVVSSVVSVVD

Sequence (323 aa):
RSAARLLFAARLLQQGHEMGGSGSRQYGPKQISADLWHLGNSESPMMEKTVPFERLRAHFCRQLTVAEKQALVAAVDATRYELWPPPPPGATSLSIDQLTDRIRGLVFGSALGDATGLATEFLRREDVDAFYGPDFAFCPAPAKMKPDTHRMMWLAGDWTDDTDQLILILQSLLHTRGVADEHDFAQRLLTWRERGFAELGDESAAGLGAHTKAVLQDPDFITRPTEVAHAHWAAKRGEASANGGVMRTAITGVPNFFDRAAVLATTTAICRVTHSDPRCVASCVAAAICVSELLRGTEADAYQVVDAAVQAAVSALHMEAAA

Radius of gyration: 21.41 Å; chains: 1; bounding box: 50×44×62 Å